Protein AF-A0A7X7JAM6-F1 (afdb_monomer_lite)

pLDDT: mean 79.76, std 12.05, range [46.91, 94.88]

Sequence (187 aa):
MTLANPELDYSLEPGETKRVSFALSGFDLSALSHSDVELVLSDGEEEARYSATLELLPCRYRAAPAAIDGDLQEWKRADPCVVLDQRALVYPDGSTWKGPDDLSVRAWLGWDKDFFYFAAEVKDQGEGLWNGDGLEMAFSASGAGDDYSDVSLSLSEPGSPRLYRYRGGKNSGLKPGVINEAPLVIT

Foldseek 3Di:
DDPPWPPDDDDADVPRDDDDDTDDDDDDVLVLAQDKDWDWDDPPPDIDIDIDGDHDQDAEEDPDDDDQPLDCPVVVVDFFSDKAFDCVNDPDHSPVPPTVQAWIKGWHWYDYPPDTDIHIDIHHPDDDPPVFDKDKDWDDPVPDPAWIKIWIWTQDPVRDIWIWIDIGHPDPPDDTGTDPPDRHDDD

Radius of gyration: 21.31 Å; chains: 1; bounding box: 55×40×58 Å

Secondary structure (DSSP, 8-state):
-------------TT----------SS-HHHHTT-EEEEEEE-SS-EEEEEEE-----EEE-SSPPP-SS-GGGTTTS--SEEE-SGGGS-S--TT---TTTEEEEEEEEE-SS-EEEEEEEEE----GGG--EEEEEE-SSS-TTEEEEEEEEEETTTEEEEEEEEEES--SPPPEEE-SS-----

Structure (mmCIF, N/CA/C/O backbone):
data_AF-A0A7X7JAM6-F1
#
_entry.id   AF-A0A7X7JAM6-F1
#
loop_
_atom_site.group_PDB
_atom_site.id
_atom_site.type_symbol
_atom_site.label_atom_id
_atom_site.label_alt_id
_atom_site.label_comp_id
_atom_site.label_asym_id
_atom_site.label_entity_id
_atom_site.label_seq_id
_atom_site.pdbx_PDB_ins_code
_atom_site.Cartn_x
_atom_site.Cartn_y
_atom_site.Cartn_z
_atom_site.occupancy
_atom_site.B_iso_or_equiv
_atom_site.auth_seq_id
_atom_site.auth_comp_id
_atom_site.auth_asym_id
_atom_site.auth_atom_id
_atom_site.pdbx_PDB_model_num
ATOM 1 N N . MET A 1 1 ? -23.420 0.494 6.418 1.00 49.19 1 MET A N 1
ATOM 2 C CA . MET A 1 1 ? -23.227 -0.845 7.015 1.00 49.19 1 MET A CA 1
ATOM 3 C C . MET A 1 1 ? -22.917 -0.624 8.482 1.00 49.19 1 MET A C 1
ATOM 5 O O . MET A 1 1 ? -21.969 0.093 8.759 1.00 49.19 1 MET A O 1
ATOM 9 N N . THR A 1 2 ? -23.731 -1.135 9.404 1.00 49.22 2 THR A N 1
ATOM 10 C CA . THR A 1 2 ? -23.457 -1.000 10.843 1.00 49.22 2 THR A CA 1
ATOM 11 C C . THR A 1 2 ? -22.428 -2.051 11.228 1.00 49.22 2 THR A C 1
ATOM 13 O O . THR A 1 2 ? -22.649 -3.240 10.992 1.00 49.22 2 THR A O 1
ATOM 16 N N . LEU A 1 3 ? -21.292 -1.623 11.776 1.00 54.22 3 LEU A N 1
ATOM 17 C CA . LEU A 1 3 ? -20.331 -2.538 12.378 1.00 54.22 3 LEU A CA 1
ATOM 18 C C . LEU A 1 3 ? -21.001 -3.133 13.616 1.00 54.22 3 LEU A C 1
ATOM 20 O O . LEU A 1 3 ? -21.177 -2.444 14.616 1.00 54.22 3 LEU A O 1
ATOM 24 N N . ALA A 1 4 ? -21.403 -4.400 13.545 1.00 48.34 4 ALA A N 1
ATOM 25 C CA . ALA A 1 4 ? -21.782 -5.158 14.728 1.00 48.34 4 ALA A CA 1
ATOM 26 C C . ALA A 1 4 ? -20.501 -5.478 15.507 1.00 48.34 4 ALA A C 1
ATOM 28 O O . ALA A 1 4 ? -19.970 -6.584 15.442 1.00 48.34 4 ALA A O 1
ATOM 29 N N . ASN A 1 5 ? -19.950 -4.474 16.183 1.00 54.84 5 ASN A N 1
ATOM 30 C CA . ASN A 1 5 ? -19.057 -4.747 17.293 1.00 54.84 5 ASN A CA 1
ATOM 31 C C . ASN A 1 5 ? -19.898 -5.272 18.455 1.00 54.84 5 ASN A C 1
ATOM 33 O O . ASN A 1 5 ? -21.053 -4.859 18.587 1.00 54.84 5 ASN A O 1
ATOM 37 N N . PRO A 1 6 ? -19.350 -6.153 19.305 1.00 55.38 6 PRO A N 1
ATOM 38 C CA . PRO A 1 6 ? -20.001 -6.438 20.571 1.00 55.38 6 PRO A CA 1
ATOM 39 C C . PRO A 1 6 ? -20.218 -5.108 21.299 1.00 55.38 6 PRO A C 1
ATOM 41 O O . PRO A 1 6 ? -19.320 -4.261 21.293 1.00 55.38 6 PRO A O 1
ATOM 44 N N . GLU A 1 7 ? -21.400 -4.919 21.888 1.00 59.00 7 GLU A N 1
ATOM 45 C CA . GLU A 1 7 ? -21.597 -3.895 22.912 1.00 59.00 7 GLU A CA 1
ATOM 46 C C . GLU A 1 7 ? -20.436 -4.036 23.904 1.00 59.00 7 GLU A C 1
ATOM 48 O O . GLU A 1 7 ? -20.264 -5.068 24.557 1.00 59.00 7 GLU A O 1
ATOM 53 N N . LEU A 1 8 ? -19.537 -3.055 23.894 1.00 65.94 8 LEU A N 1
ATOM 54 C CA . LEU A 1 8 ? -18.406 -3.018 24.801 1.00 65.94 8 LEU A CA 1
ATOM 55 C C . LEU A 1 8 ? -18.909 -2.314 26.049 1.00 65.94 8 LEU A C 1
ATOM 57 O O . LEU A 1 8 ? -19.032 -1.095 26.051 1.00 65.94 8 LEU A O 1
ATOM 61 N N . ASP A 1 9 ? -19.197 -3.079 27.096 1.00 67.00 9 ASP A N 1
ATOM 62 C CA . ASP A 1 9 ? -19.495 -2.506 28.404 1.00 67.00 9 ASP A CA 1
ATOM 63 C C . ASP A 1 9 ? -18.234 -1.832 28.958 1.00 67.00 9 ASP A C 1
ATOM 65 O O . ASP A 1 9 ? -17.221 -2.479 29.249 1.00 67.00 9 ASP A O 1
ATOM 69 N N . TYR A 1 10 ? -18.289 -0.513 29.117 1.00 71.62 10 TYR A N 1
ATOM 70 C CA . TYR A 1 10 ? -17.256 0.269 29.783 1.00 71.62 10 TYR A CA 1
ATOM 71 C C . TYR A 1 10 ? -17.891 1.274 30.749 1.00 71.62 10 TYR A C 1
ATOM 73 O O . TYR A 1 10 ? -18.966 1.807 30.510 1.00 71.62 10 TYR A O 1
ATOM 81 N N . SER A 1 11 ? -17.193 1.549 31.850 1.00 77.88 11 SER A N 1
ATOM 82 C CA . SER A 1 11 ? -17.506 2.651 32.767 1.00 77.88 11 SER A CA 1
ATOM 83 C C . SER A 1 11 ? -16.400 3.700 32.675 1.00 77.88 11 SER A C 1
ATOM 85 O O . SER A 1 11 ? -15.234 3.333 32.495 1.00 77.88 11 SER A O 1
ATOM 87 N N . LEU A 1 12 ? -16.751 4.979 32.780 1.00 82.50 12 LEU A N 1
ATOM 88 C CA . LEU A 1 12 ? -15.829 6.113 32.798 1.00 82.50 12 LEU A CA 1
ATOM 89 C C . LEU A 1 12 ? -16.179 7.007 33.985 1.00 82.50 12 LEU A C 1
ATOM 91 O O . LEU A 1 12 ? -17.300 7.504 34.073 1.00 82.50 12 LEU A O 1
ATOM 95 N N . GLU A 1 13 ? -15.222 7.236 34.876 1.00 87.19 13 GLU A N 1
ATOM 96 C CA . GLU A 1 13 ? -15.390 8.211 35.955 1.00 87.19 13 GLU A CA 1
ATOM 97 C C . GLU A 1 13 ? -15.270 9.655 35.422 1.00 87.19 13 GLU A C 1
ATOM 99 O O . GLU A 1 13 ? -14.625 9.891 34.392 1.00 87.19 13 GLU A O 1
ATOM 104 N N . PRO A 1 14 ? -15.834 10.669 36.110 1.00 87.12 14 PRO A N 1
ATOM 105 C CA . PRO A 1 14 ? -15.693 12.064 35.701 1.00 87.12 14 PRO A CA 1
ATOM 106 C C . PRO A 1 14 ? -14.224 12.488 35.542 1.00 87.12 14 PRO A C 1
ATOM 108 O O . PRO A 1 14 ? -13.440 12.460 36.490 1.00 87.12 14 PRO A O 1
ATOM 111 N N . GLY A 1 15 ? -13.856 12.912 34.330 1.00 89.06 15 GLY A N 1
ATOM 112 C CA . GLY A 1 15 ? -12.487 13.314 33.982 1.00 89.06 15 GLY A CA 1
ATOM 113 C C . GLY A 1 15 ? -11.539 12.156 33.645 1.00 89.06 15 GLY A C 1
ATOM 114 O O . GLY A 1 15 ? -10.375 12.403 33.329 1.00 89.06 15 GLY A O 1
ATOM 115 N N . GLU A 1 16 ? -12.009 10.908 33.682 1.00 90.12 16 GLU A N 1
ATOM 116 C CA . GLU A 1 16 ? -11.237 9.743 33.258 1.00 90.12 16 GLU A CA 1
ATOM 117 C C . GLU A 1 16 ? -11.138 9.670 31.726 1.00 90.12 16 GLU A C 1
ATOM 119 O O . GLU A 1 16 ? -12.055 10.026 30.990 1.00 90.12 16 GLU A O 1
ATOM 124 N N . THR A 1 17 ? -10.006 9.177 31.226 1.00 89.00 17 THR A N 1
ATOM 125 C CA . THR A 1 17 ? -9.819 8.833 29.813 1.00 89.00 17 THR A CA 1
ATOM 126 C C . THR A 1 17 ? -9.506 7.347 29.707 1.00 89.00 17 THR A C 1
ATOM 128 O O . THR A 1 17 ? -8.536 6.883 30.305 1.00 89.00 17 THR A O 1
ATOM 131 N N . LYS A 1 18 ? -10.273 6.602 28.901 1.00 82.88 18 LYS A N 1
ATOM 132 C CA . LYS A 1 18 ? -9.948 5.215 28.534 1.00 82.88 18 LYS A CA 1
ATOM 133 C C . LYS A 1 18 ? -9.732 5.081 27.038 1.00 82.88 18 LYS A C 1
ATOM 135 O O . LYS A 1 18 ? -10.408 5.712 26.233 1.00 82.88 18 LYS A O 1
ATOM 140 N N . ARG A 1 19 ? -8.792 4.209 26.673 1.00 85.81 19 ARG A N 1
ATOM 141 C CA . ARG A 1 19 ? -8.617 3.744 25.298 1.00 85.81 19 ARG A CA 1
ATOM 142 C C . ARG A 1 19 ? -9.385 2.443 25.132 1.00 85.81 19 ARG A C 1
ATOM 144 O O . ARG A 1 19 ? -9.094 1.472 25.824 1.00 85.81 19 ARG A O 1
ATOM 151 N N . VAL A 1 20 ? -10.312 2.426 24.187 1.00 77.75 20 VAL A N 1
ATOM 152 C CA . VAL A 1 20 ? -11.023 1.217 23.773 1.00 77.75 20 VAL A CA 1
ATOM 153 C C . VAL A 1 20 ? -10.449 0.760 22.436 1.00 77.75 20 VAL A C 1
ATOM 155 O O . VAL A 1 20 ? -10.047 1.570 21.603 1.00 77.75 20 VAL A O 1
ATOM 158 N N . SER A 1 21 ? -10.335 -0.549 22.250 1.00 78.38 21 SER A N 1
ATOM 159 C CA . SER A 1 21 ? -9.883 -1.152 20.999 1.00 78.38 21 SER A CA 1
ATOM 160 C C . SER A 1 21 ? -10.849 -2.257 20.628 1.00 78.38 21 SER A C 1
ATOM 162 O O . SER A 1 21 ? -11.275 -3.023 21.487 1.00 78.38 21 SER A O 1
ATOM 164 N N . PHE A 1 22 ? -11.186 -2.336 19.350 1.00 75.31 22 PHE A N 1
ATOM 165 C CA . PHE A 1 22 ? -12.095 -3.343 18.841 1.00 75.31 22 PHE A CA 1
ATOM 166 C C . PHE A 1 22 ? -11.555 -3.948 17.557 1.00 75.31 22 PHE A C 1
ATOM 168 O O . PHE A 1 22 ? -10.923 -3.274 16.741 1.00 75.31 22 PHE A O 1
ATOM 175 N N . ALA A 1 23 ? -11.791 -5.247 17.404 1.00 71.75 23 ALA A N 1
ATOM 176 C CA . ALA A 1 23 ? -11.375 -5.977 16.228 1.00 71.75 23 ALA A CA 1
ATOM 177 C C . ALA A 1 23 ? -12.389 -5.754 15.110 1.00 71.75 23 ALA A C 1
ATOM 179 O O . ALA A 1 23 ? -13.545 -6.162 15.175 1.00 71.75 23 ALA A O 1
ATOM 180 N N . LEU A 1 24 ? -11.904 -5.129 14.055 1.00 71.50 24 LEU A N 1
ATOM 181 C CA . LEU A 1 24 ? -12.590 -5.005 12.792 1.00 71.50 24 LEU A CA 1
ATOM 182 C C . LEU A 1 24 ? -12.592 -6.381 12.080 1.00 71.50 24 LEU A C 1
ATOM 184 O O . LEU A 1 24 ? -11.536 -6.865 11.680 1.00 71.50 24 LEU A O 1
ATOM 188 N N . SER A 1 25 ? -13.754 -7.045 11.970 1.00 68.88 25 SER A N 1
ATOM 189 C CA . SER A 1 25 ? -13.882 -8.377 11.349 1.00 68.88 25 SER A CA 1
ATOM 190 C C . SER A 1 25 ? -15.147 -8.531 10.493 1.00 68.88 25 SER A C 1
ATOM 192 O O . SER A 1 25 ? -16.152 -7.866 10.728 1.0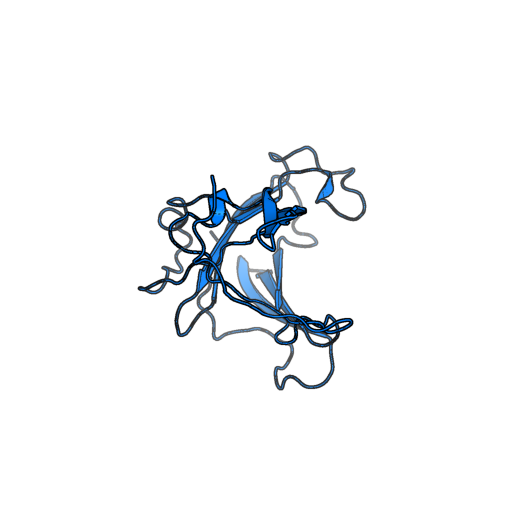0 68.88 25 SER A O 1
ATOM 194 N N . GLY A 1 26 ? -15.105 -9.431 9.501 1.00 69.06 26 GLY A N 1
ATOM 195 C CA . GLY A 1 26 ? -16.268 -9.755 8.662 1.00 69.06 26 GLY A CA 1
ATOM 196 C C . GLY A 1 26 ? -16.489 -8.834 7.457 1.00 69.06 26 GLY A C 1
ATOM 197 O O . GLY A 1 26 ? -17.575 -8.829 6.884 1.00 69.06 26 GLY A O 1
ATOM 198 N N . PHE A 1 27 ? -15.477 -8.071 7.053 1.00 71.62 27 PHE A N 1
ATOM 199 C CA . PHE A 1 27 ? -15.527 -7.191 5.886 1.00 71.62 27 PHE A CA 1
ATOM 200 C C . PHE A 1 27 ? -14.205 -7.177 5.143 1.00 71.62 27 PHE A C 1
ATOM 202 O O . PHE A 1 27 ? -13.149 -7.534 5.671 1.00 71.62 27 PHE A O 1
ATOM 209 N N . ASP A 1 28 ? -14.287 -6.721 3.902 1.00 72.75 28 ASP A N 1
ATOM 210 C CA . ASP A 1 28 ? -13.117 -6.448 3.102 1.00 72.75 28 ASP A CA 1
ATOM 211 C C . ASP A 1 28 ? -12.528 -5.081 3.473 1.00 72.75 28 ASP A C 1
ATOM 213 O O . ASP A 1 28 ? -13.167 -4.048 3.289 1.00 72.75 28 ASP A O 1
ATOM 217 N N . LEU A 1 29 ? -11.305 -5.072 4.007 1.00 72.25 29 LEU A N 1
ATOM 218 C CA . LEU A 1 29 ? -10.629 -3.844 4.439 1.00 72.25 29 LEU A CA 1
ATOM 219 C C . LEU A 1 29 ? -10.406 -2.851 3.291 1.00 72.25 29 LEU A C 1
ATOM 221 O O . LEU A 1 29 ? -10.388 -1.650 3.545 1.00 72.25 29 LEU A O 1
ATOM 225 N N . SER A 1 30 ? -10.274 -3.317 2.042 1.00 69.12 30 SER A N 1
ATOM 226 C CA . SER A 1 30 ? -10.213 -2.412 0.881 1.00 69.12 30 SER A CA 1
ATOM 227 C C . SER A 1 30 ? -11.504 -1.629 0.693 1.00 69.12 30 SER A C 1
ATOM 229 O O . SER A 1 30 ? -11.441 -0.454 0.359 1.00 69.12 30 SER A O 1
ATOM 231 N N . ALA A 1 31 ? -12.659 -2.233 0.981 1.00 70.94 31 ALA A N 1
ATOM 232 C CA . ALA A 1 31 ? -13.947 -1.555 0.875 1.00 70.94 31 ALA A CA 1
ATOM 233 C C . ALA A 1 31 ? -14.161 -0.494 1.968 1.00 70.94 31 ALA A C 1
ATOM 235 O O . ALA A 1 31 ? -15.051 0.337 1.832 1.00 70.94 31 ALA A O 1
ATOM 236 N N . LEU A 1 32 ? -13.370 -0.523 3.048 1.00 72.69 32 LEU A N 1
ATOM 237 C CA . LEU A 1 32 ? -13.414 0.485 4.110 1.00 72.69 32 LEU A CA 1
ATOM 238 C C . LEU A 1 32 ? -12.439 1.642 3.892 1.00 72.69 32 LEU A C 1
ATOM 240 O O . LEU A 1 32 ? -12.564 2.663 4.566 1.00 72.69 32 LEU A O 1
ATOM 244 N N . SER A 1 33 ? -11.469 1.502 2.988 1.00 69.56 33 SER A N 1
ATOM 245 C CA . SER A 1 33 ? -10.557 2.604 2.694 1.00 69.56 33 SER A CA 1
ATOM 246 C C . SER A 1 33 ? -11.324 3.755 2.040 1.00 69.56 33 SER A C 1
ATOM 248 O O . SER A 1 33 ? -12.172 3.530 1.178 1.00 69.56 33 SER A O 1
ATOM 250 N N . HIS A 1 34 ? -11.074 4.978 2.507 1.00 72.06 34 HIS A N 1
ATOM 251 C CA . HIS A 1 34 ? -11.798 6.205 2.155 1.00 72.06 34 HIS A CA 1
ATOM 252 C C . HIS A 1 34 ? -13.299 6.192 2.480 1.00 72.06 34 HIS A C 1
ATOM 254 O O . HIS A 1 34 ? -14.045 7.037 1.989 1.00 72.06 34 HIS A O 1
ATOM 260 N N . SER A 1 35 ? -13.757 5.253 3.312 1.00 75.88 35 SER A N 1
ATOM 261 C CA . SER A 1 35 ? -15.129 5.264 3.813 1.00 75.88 35 SER A CA 1
ATOM 262 C C . SER A 1 35 ? -15.244 6.145 5.049 1.00 75.88 35 SER A C 1
ATOM 264 O O . SER A 1 35 ? -14.393 6.103 5.943 1.00 75.88 35 SER A O 1
ATOM 266 N N . ASP A 1 36 ? -16.346 6.885 5.128 1.00 81.81 36 ASP A N 1
ATOM 267 C CA . ASP A 1 36 ? -16.750 7.553 6.357 1.00 81.81 36 ASP A CA 1
ATOM 268 C C . ASP A 1 36 ? -17.309 6.515 7.330 1.00 81.81 36 ASP A C 1
ATOM 270 O O . ASP A 1 36 ? -18.276 5.802 7.039 1.00 81.81 36 ASP A O 1
ATOM 274 N N . VAL A 1 37 ? -16.685 6.423 8.498 1.00 80.38 37 VAL A N 1
ATOM 275 C CA . VAL A 1 37 ? -17.174 5.635 9.622 1.00 80.38 37 VAL A CA 1
ATOM 276 C C . VAL A 1 37 ? -17.771 6.554 10.672 1.00 80.38 37 VAL A C 1
ATOM 278 O O . VAL A 1 37 ? -17.222 7.608 10.991 1.00 80.38 37 VAL A O 1
ATOM 281 N N . GLU A 1 38 ? -18.903 6.134 11.223 1.00 84.88 38 GLU A N 1
ATOM 282 C CA . GLU A 1 38 ? -19.534 6.781 12.366 1.00 84.88 38 GLU A CA 1
ATOM 283 C C . GLU A 1 38 ? -19.312 5.911 13.607 1.00 84.88 38 GLU A C 1
ATOM 285 O O . GLU A 1 38 ? -19.631 4.720 13.618 1.00 84.88 38 GLU A O 1
ATOM 290 N N . LEU A 1 39 ? -18.755 6.513 14.651 1.00 82.31 39 LEU A N 1
ATOM 291 C CA . LEU A 1 39 ? -18.730 5.970 15.998 1.00 82.31 39 LEU A CA 1
ATOM 292 C C . LEU A 1 39 ? -19.887 6.596 16.776 1.00 82.31 39 LEU A C 1
ATOM 294 O O . LEU A 1 39 ? -19.944 7.816 16.935 1.00 82.31 39 LEU A O 1
ATOM 298 N N . VAL A 1 40 ? -20.781 5.749 17.279 1.00 85.06 40 VAL A N 1
ATOM 299 C CA . VAL A 1 40 ? -21.879 6.149 18.161 1.00 85.06 40 VAL A CA 1
ATOM 300 C C . VAL A 1 40 ? -21.561 5.657 19.567 1.00 85.06 40 VAL A C 1
ATOM 302 O O . VAL A 1 40 ? -21.338 4.465 19.771 1.00 85.06 40 VAL A O 1
ATOM 305 N N . LEU A 1 41 ? -21.515 6.580 20.522 1.00 82.81 41 LEU A N 1
ATOM 306 C CA . LEU A 1 41 ? -21.414 6.296 21.949 1.00 82.81 41 LEU A CA 1
ATOM 307 C C . LEU A 1 41 ? -22.774 6.588 22.574 1.00 82.81 41 LEU A C 1
ATOM 309 O O . LEU A 1 41 ? -23.340 7.645 22.309 1.00 82.81 41 LEU A O 1
ATOM 313 N N . SER A 1 42 ? -23.289 5.681 23.396 1.00 83.38 42 SER A N 1
ATOM 314 C CA . SER A 1 42 ? -24.549 5.884 24.109 1.00 83.38 42 SER A CA 1
ATOM 315 C C . SER A 1 42 ? -24.452 5.354 25.530 1.00 83.38 42 SER A C 1
ATOM 317 O O . SER A 1 42 ? -23.770 4.358 25.767 1.00 83.38 42 SER A O 1
ATOM 319 N N . ASP A 1 43 ? -25.137 6.014 26.459 1.00 83.00 43 ASP A N 1
ATOM 320 C CA . ASP A 1 43 ? -25.357 5.543 27.832 1.00 83.00 43 ASP A CA 1
ATOM 321 C C . ASP A 1 43 ? -26.789 5.009 28.055 1.00 83.00 43 ASP A C 1
ATOM 323 O O . ASP A 1 43 ? -27.169 4.685 29.179 1.00 83.00 43 ASP A O 1
ATOM 327 N N . GLY A 1 44 ? -27.577 4.889 26.979 1.00 82.25 44 GLY A N 1
ATOM 328 C CA . GLY A 1 44 ? -28.980 4.473 27.002 1.00 82.25 44 GLY A CA 1
ATOM 329 C C . GLY A 1 44 ? -29.988 5.623 27.115 1.00 82.25 44 GLY A C 1
ATOM 330 O O . GLY A 1 44 ? -31.165 5.401 26.827 1.00 82.25 44 GLY A O 1
ATOM 331 N N . GLU A 1 45 ? -29.553 6.837 27.470 1.00 85.81 45 GLU A N 1
ATOM 332 C CA . GLU A 1 45 ? -30.392 8.045 27.506 1.00 85.81 45 GLU A CA 1
ATOM 333 C C . GLU A 1 45 ? -29.950 9.078 26.461 1.00 85.81 45 GLU A C 1
ATOM 335 O O . GLU A 1 45 ? -30.791 9.651 25.762 1.00 85.81 45 GLU A O 1
ATOM 340 N N . GLU A 1 46 ? -28.640 9.274 26.305 1.00 88.25 46 GLU A N 1
ATOM 341 C CA . GLU A 1 46 ? -28.034 10.180 25.333 1.00 88.25 46 GLU A CA 1
ATOM 342 C C . GLU A 1 46 ? -27.161 9.427 24.312 1.00 88.25 46 GLU A C 1
ATOM 344 O O . GLU A 1 46 ? -26.682 8.310 24.536 1.00 88.25 46 GLU A O 1
ATOM 349 N N . GLU A 1 47 ? -26.956 10.050 23.147 1.00 90.94 47 GLU A N 1
ATOM 350 C CA . GLU A 1 47 ? -26.036 9.579 22.110 1.00 90.94 47 GLU A CA 1
ATOM 351 C C . GLU A 1 47 ? -25.053 10.688 21.723 1.00 90.94 47 GLU A C 1
ATOM 353 O O . GLU A 1 47 ? -25.447 11.819 21.429 1.00 90.94 47 GLU A O 1
ATOM 358 N N . ALA A 1 48 ? -23.774 10.336 21.623 1.00 86.00 48 ALA A N 1
ATOM 359 C CA . ALA A 1 48 ? -22.742 11.150 20.998 1.00 86.00 48 ALA A CA 1
ATOM 360 C C . ALA A 1 48 ? -22.258 10.470 19.711 1.00 86.00 48 ALA A C 1
ATOM 362 O O . ALA A 1 48 ? -21.944 9.279 19.697 1.00 86.00 48 ALA A O 1
ATOM 363 N N . ARG A 1 49 ? -22.187 11.238 18.618 1.00 90.44 49 ARG A N 1
ATOM 364 C CA . ARG A 1 49 ? -21.804 10.752 17.286 1.00 90.44 49 ARG A CA 1
ATOM 365 C C . ARG A 1 49 ? -20.515 11.411 16.831 1.00 90.44 49 ARG A C 1
ATOM 367 O O . ARG A 1 49 ? -20.376 12.631 16.901 1.00 90.44 49 ARG A O 1
ATOM 374 N N . TYR A 1 50 ? -19.602 10.598 16.326 1.00 87.31 50 TYR A N 1
ATOM 375 C CA . TYR A 1 50 ? -18.318 11.035 15.798 1.00 87.31 50 TYR A CA 1
ATOM 376 C C . TYR A 1 50 ? -18.116 10.426 14.422 1.00 87.31 50 TYR A C 1
ATOM 378 O O . TYR A 1 50 ? -18.295 9.225 14.249 1.00 87.31 50 TYR A O 1
ATOM 386 N N . SER A 1 51 ? -17.708 11.237 13.453 1.00 88.06 51 SER A N 1
ATOM 387 C CA . SER A 1 51 ? -17.376 10.761 12.112 1.00 88.06 51 SER A CA 1
ATOM 388 C C . SER A 1 51 ? -15.876 10.849 11.880 1.00 88.06 51 SER A C 1
ATOM 390 O O . SER A 1 51 ? -15.236 11.828 12.268 1.00 88.06 51 SER A O 1
ATOM 392 N N . ALA A 1 52 ? -15.324 9.835 11.229 1.00 83.38 52 ALA A N 1
ATOM 393 C CA . ALA A 1 52 ? -13.959 9.840 10.734 1.00 83.38 52 ALA A CA 1
ATOM 394 C C . ALA A 1 52 ? -13.924 9.185 9.356 1.00 83.38 52 ALA A C 1
ATOM 396 O O . ALA A 1 52 ? -14.631 8.211 9.117 1.00 83.38 52 ALA A O 1
ATOM 397 N N . THR A 1 53 ? -13.075 9.679 8.467 1.00 82.56 53 THR A N 1
ATOM 398 C CA . THR A 1 53 ? -12.744 8.963 7.235 1.00 82.56 53 THR A CA 1
ATOM 399 C C . THR A 1 53 ? -11.589 8.018 7.546 1.00 82.56 53 THR A C 1
ATOM 401 O O . THR A 1 53 ? -10.567 8.439 8.091 1.00 82.56 53 THR A O 1
ATOM 404 N N . LEU A 1 54 ? -11.753 6.729 7.250 1.00 78.31 54 LEU A N 1
ATOM 405 C CA . LEU A 1 54 ? -10.671 5.763 7.416 1.00 78.31 54 LEU A CA 1
ATOM 406 C C . LEU A 1 54 ? -9.749 5.798 6.201 1.00 78.31 54 LEU A C 1
ATOM 408 O O . LEU A 1 54 ? -10.157 5.463 5.093 1.00 78.31 54 LEU A O 1
ATOM 412 N N . GLU A 1 55 ? -8.480 6.122 6.417 1.00 76.56 55 GLU A N 1
ATOM 413 C CA . GLU A 1 55 ? -7.427 5.914 5.425 1.00 76.56 55 GLU A CA 1
ATOM 414 C C . GLU A 1 55 ? -6.703 4.613 5.763 1.00 76.56 55 GLU A C 1
ATOM 416 O O . GLU A 1 55 ? -5.868 4.550 6.666 1.00 76.56 55 GLU A O 1
ATOM 421 N N . LEU A 1 56 ? -7.085 3.536 5.076 1.00 78.44 56 LEU A N 1
ATOM 422 C CA . LEU A 1 56 ? -6.490 2.220 5.275 1.00 78.44 56 LEU A CA 1
ATOM 423 C C . LEU A 1 56 ? -5.643 1.851 4.063 1.00 78.44 56 LEU A C 1
ATOM 425 O O . LEU A 1 56 ? -6.092 1.957 2.923 1.00 78.44 56 LEU A O 1
ATOM 429 N N . LEU A 1 57 ? -4.452 1.318 4.331 1.00 82.62 57 LEU A N 1
ATOM 430 C CA . LEU A 1 57 ? -3.612 0.635 3.350 1.00 82.62 57 LEU A CA 1
ATOM 431 C C . LEU A 1 57 ? -3.577 -0.858 3.709 1.00 82.62 57 LEU A C 1
ATOM 433 O O . LEU A 1 57 ? -2.745 -1.271 4.522 1.00 82.62 57 LEU A O 1
ATOM 437 N N . PRO A 1 58 ? -4.505 -1.687 3.188 1.00 83.50 58 PRO A N 1
ATOM 438 C CA . PRO A 1 58 ? -4.546 -3.101 3.532 1.00 83.50 58 PRO A CA 1
ATOM 439 C C . PRO A 1 58 ? -3.239 -3.818 3.165 1.00 83.50 58 PRO A C 1
ATOM 441 O O . PRO A 1 58 ? -2.915 -3.968 1.991 1.00 83.50 58 PRO A O 1
ATOM 444 N N . CYS A 1 59 ? -2.526 -4.324 4.173 1.00 88.88 59 CYS A N 1
ATOM 445 C CA . CYS A 1 59 ? -1.378 -5.213 4.002 1.00 88.88 59 CYS A CA 1
ATOM 446 C C . CYS A 1 59 ? -1.790 -6.633 4.407 1.00 88.88 59 CYS A C 1
ATOM 448 O O . CYS A 1 59 ? -1.929 -6.948 5.593 1.00 88.88 59 CYS A O 1
ATOM 450 N N . ARG A 1 60 ? -2.084 -7.482 3.416 1.00 86.00 60 ARG A N 1
ATOM 451 C CA . ARG A 1 60 ? -2.743 -8.774 3.663 1.00 86.00 60 ARG A CA 1
ATOM 452 C C . ARG A 1 60 ? -1.737 -9.846 4.076 1.00 86.00 60 ARG A C 1
ATOM 454 O O . ARG A 1 60 ? -0.705 -10.013 3.429 1.00 86.00 60 ARG A O 1
ATOM 461 N N . TYR A 1 61 ? -2.078 -10.609 5.115 1.00 90.56 61 TYR A N 1
ATOM 462 C CA . TYR A 1 61 ? -1.318 -11.804 5.471 1.00 90.56 61 TYR A CA 1
ATOM 463 C C . TYR A 1 61 ? -1.429 -12.853 4.360 1.00 90.56 61 TYR A C 1
ATOM 465 O O . TYR A 1 61 ? -2.524 -13.122 3.855 1.00 90.56 61 TYR A O 1
ATOM 473 N N . ARG A 1 62 ? -0.304 -13.469 4.007 1.00 91.38 62 ARG A N 1
ATOM 474 C CA . ARG A 1 62 ? -0.209 -14.511 2.993 1.00 91.38 62 ARG A CA 1
ATOM 475 C C . ARG A 1 62 ? 0.136 -15.841 3.653 1.00 91.38 62 ARG A C 1
ATOM 477 O O . ARG A 1 62 ? 1.181 -15.994 4.272 1.00 91.38 62 ARG A O 1
ATOM 484 N N . ALA A 1 63 ? -0.749 -16.824 3.490 1.00 91.31 63 ALA A N 1
ATOM 485 C CA . ALA A 1 63 ? -0.520 -18.181 3.993 1.00 91.31 63 ALA A CA 1
ATOM 486 C C . ALA A 1 63 ? 0.561 -18.940 3.198 1.00 91.31 63 ALA A C 1
ATOM 488 O O . ALA A 1 63 ? 1.100 -19.931 3.685 1.00 91.31 63 ALA A O 1
ATOM 489 N N . ALA A 1 64 ? 0.856 -18.484 1.979 1.00 90.94 64 ALA A N 1
ATOM 490 C CA . ALA A 1 64 ? 1.938 -18.978 1.141 1.00 90.94 64 ALA A CA 1
ATOM 491 C C . ALA A 1 64 ? 2.785 -17.793 0.642 1.00 90.94 64 ALA A C 1
ATOM 493 O O . ALA A 1 64 ? 2.201 -16.744 0.330 1.00 90.94 64 ALA A O 1
ATOM 494 N N . PRO A 1 65 ? 4.117 -17.957 0.528 1.00 92.44 65 PRO A N 1
ATOM 495 C CA . PRO A 1 65 ? 4.997 -16.923 -0.007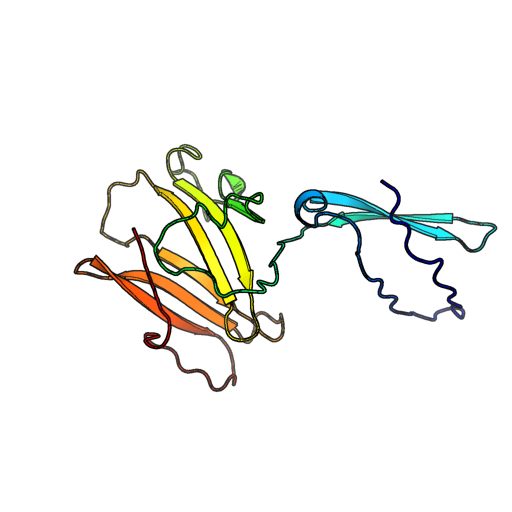 1.00 92.44 65 PRO A CA 1
ATOM 496 C C . PRO A 1 65 ? 4.545 -16.440 -1.389 1.00 92.44 65 PRO A C 1
ATOM 498 O O . PRO A 1 65 ? 4.050 -17.235 -2.191 1.00 92.44 65 PRO A O 1
ATOM 501 N N . ALA A 1 66 ? 4.703 -15.145 -1.667 1.00 91.50 66 ALA A N 1
ATOM 502 C CA . ALA A 1 66 ? 4.459 -14.601 -3.004 1.00 91.50 66 ALA A CA 1
ATOM 503 C C . ALA A 1 66 ? 5.550 -15.043 -3.991 1.00 91.50 66 ALA A C 1
ATOM 505 O O . ALA A 1 66 ? 6.707 -15.232 -3.597 1.00 91.50 66 ALA A O 1
ATOM 506 N N . ALA A 1 67 ? 5.191 -15.175 -5.268 1.00 92.06 67 ALA A N 1
ATOM 507 C CA . ALA A 1 67 ? 6.179 -15.377 -6.317 1.00 92.06 67 ALA A CA 1
ATOM 508 C C . ALA A 1 67 ? 6.888 -14.046 -6.610 1.00 92.06 67 ALA A C 1
ATOM 510 O O . ALA A 1 67 ? 6.261 -12.990 -6.679 1.00 92.06 67 ALA A O 1
ATOM 511 N N . ILE A 1 68 ? 8.214 -14.087 -6.748 1.00 90.81 68 ILE A N 1
ATOM 512 C CA . ILE A 1 68 ? 9.025 -12.919 -7.114 1.00 90.81 68 ILE A CA 1
ATOM 513 C C . ILE A 1 68 ? 9.481 -13.113 -8.558 1.00 90.81 68 ILE A C 1
ATOM 515 O O . ILE A 1 68 ? 10.627 -13.471 -8.821 1.00 90.81 68 ILE A O 1
ATOM 519 N N . ASP A 1 69 ? 8.535 -12.974 -9.483 1.00 91.88 69 ASP A N 1
ATOM 520 C CA . ASP A 1 69 ? 8.696 -13.269 -10.913 1.00 91.88 69 ASP A CA 1
ATOM 521 C C . ASP A 1 69 ? 8.227 -12.129 -11.836 1.00 91.88 69 ASP A C 1
ATOM 523 O O . ASP A 1 69 ? 8.385 -12.226 -13.051 1.00 91.88 69 ASP A O 1
ATOM 527 N N . GLY A 1 70 ? 7.699 -11.039 -11.269 1.00 89.44 70 GLY A N 1
ATOM 528 C CA . GLY A 1 70 ? 7.147 -9.905 -12.016 1.00 89.44 70 GLY A CA 1
ATOM 529 C C . GLY A 1 70 ? 5.709 -10.119 -12.507 1.00 89.44 70 GLY A C 1
ATOM 530 O O . GLY A 1 70 ? 5.118 -9.193 -13.063 1.00 89.44 70 GLY A O 1
ATOM 531 N N . ASP A 1 71 ? 5.102 -11.291 -12.279 1.00 93.19 71 ASP A N 1
ATOM 532 C CA . ASP A 1 71 ? 3.716 -11.548 -12.664 1.00 93.19 71 ASP A CA 1
ATOM 533 C C . ASP A 1 71 ? 2.731 -11.073 -11.580 1.00 93.19 71 ASP A C 1
ATOM 535 O O . ASP A 1 71 ? 2.602 -11.624 -10.486 1.00 93.19 71 ASP A O 1
ATOM 539 N N . LEU A 1 72 ? 1.958 -10.037 -11.910 1.00 94.31 72 LEU A N 1
ATOM 540 C CA . LEU A 1 72 ? 0.979 -9.439 -11.004 1.00 94.31 72 LEU A CA 1
ATOM 541 C C . LEU A 1 72 ? -0.373 -10.171 -10.958 1.00 94.31 72 LEU A C 1
ATOM 543 O O . LEU A 1 72 ? -1.270 -9.725 -10.238 1.00 94.31 72 LEU A O 1
ATOM 547 N N . GLN A 1 73 ? -0.576 -11.267 -11.701 1.00 94.69 73 GLN A N 1
ATOM 548 C CA . GLN A 1 73 ? -1.871 -11.968 -11.752 1.00 94.69 73 GLN A CA 1
ATOM 549 C C . GLN A 1 73 ? -2.368 -12.419 -10.371 1.00 94.69 73 GLN A C 1
ATOM 551 O O . GLN A 1 73 ? -3.569 -12.362 -10.095 1.00 94.69 73 GLN A O 1
ATOM 556 N N . GLU A 1 74 ? -1.472 -12.843 -9.475 1.00 92.12 74 GLU A N 1
ATOM 557 C CA . GLU A 1 74 ? -1.872 -13.237 -8.120 1.00 92.12 74 GLU A CA 1
ATOM 558 C C . GLU A 1 74 ? -2.312 -12.050 -7.246 1.00 92.12 74 GLU A C 1
ATOM 560 O O . GLU A 1 74 ? -3.167 -12.213 -6.372 1.00 92.12 74 GLU A O 1
ATOM 565 N N . TRP A 1 75 ? -1.775 -10.859 -7.515 1.00 92.62 75 TRP A N 1
ATOM 566 C CA . TRP A 1 75 ? -2.045 -9.621 -6.783 1.00 92.62 75 TRP A CA 1
ATOM 567 C C . TRP A 1 75 ? -3.332 -8.940 -7.258 1.00 92.62 75 TRP A C 1
ATOM 569 O O . TRP A 1 75 ? -4.124 -8.469 -6.443 1.00 92.62 75 TRP A O 1
ATOM 579 N N . LYS A 1 76 ? -3.616 -8.997 -8.566 1.00 91.75 76 LYS A N 1
ATOM 580 C CA . LYS A 1 76 ? -4.799 -8.398 -9.216 1.00 91.75 76 LYS A CA 1
ATOM 581 C C . LYS A 1 76 ? -6.144 -9.050 -8.846 1.00 91.75 76 LYS A C 1
ATOM 583 O O . LYS A 1 76 ? -7.179 -8.661 -9.378 1.00 91.75 76 LYS A O 1
ATOM 588 N N . ARG A 1 77 ? -6.154 -10.023 -7.927 1.00 86.62 77 ARG A N 1
ATOM 589 C CA . ARG A 1 77 ? -7.378 -10.593 -7.328 1.00 86.62 77 ARG A CA 1
ATOM 590 C C . ARG A 1 77 ? -8.038 -9.665 -6.302 1.00 86.62 77 ARG A C 1
ATOM 592 O O . ARG A 1 77 ? -9.162 -9.937 -5.893 1.00 86.62 77 ARG A O 1
ATOM 599 N N . ALA A 1 78 ? -7.335 -8.620 -5.875 1.00 84.19 78 ALA A N 1
ATOM 600 C CA . ALA A 1 78 ? -7.842 -7.563 -5.012 1.00 84.19 78 ALA A CA 1
ATOM 601 C C . ALA A 1 78 ? -7.524 -6.191 -5.619 1.00 84.19 78 ALA A C 1
ATOM 603 O O . ALA A 1 78 ? -6.604 -6.057 -6.435 1.00 84.19 78 ALA A O 1
ATOM 604 N N . ASP A 1 79 ? -8.255 -5.170 -5.182 1.00 86.12 79 ASP A N 1
ATOM 605 C CA . ASP A 1 79 ? -7.955 -3.791 -5.557 1.00 86.12 79 ASP A CA 1
ATOM 606 C C . ASP A 1 79 ? -6.584 -3.355 -5.009 1.00 86.12 79 ASP A C 1
ATOM 608 O O . ASP A 1 79 ? -6.190 -3.787 -3.916 1.00 86.12 79 ASP A O 1
ATOM 612 N N . PRO A 1 80 ? -5.828 -2.530 -5.761 1.00 90.12 80 PRO A N 1
ATOM 613 C CA . PRO A 1 80 ? -4.575 -1.965 -5.273 1.00 90.12 80 PRO A CA 1
ATOM 614 C C . PRO A 1 80 ? -4.846 -1.093 -4.046 1.00 90.12 80 PRO A C 1
ATOM 616 O O . PRO A 1 80 ? -5.751 -0.262 -4.050 1.00 90.12 80 PRO A O 1
ATOM 619 N N . CYS A 1 81 ? -4.049 -1.267 -2.993 1.00 88.00 81 CYS A N 1
ATOM 620 C CA . CYS A 1 81 ? -4.164 -0.456 -1.781 1.00 88.00 81 CYS A CA 1
ATOM 621 C C . CYS A 1 81 ? -3.506 0.920 -1.927 1.00 88.00 81 CYS A C 1
ATOM 623 O O . CYS A 1 81 ? -3.784 1.805 -1.129 1.00 88.00 81 CYS A O 1
ATOM 625 N N . VAL A 1 82 ? -2.637 1.098 -2.924 1.00 89.50 82 VAL A N 1
ATOM 626 C CA . VAL A 1 82 ? -2.012 2.382 -3.255 1.00 89.50 82 VAL A CA 1
ATOM 627 C C . VAL A 1 82 ? -2.273 2.680 -4.726 1.00 89.50 82 VAL A C 1
ATOM 629 O O . VAL A 1 82 ? -1.931 1.874 -5.594 1.00 89.50 82 VAL A O 1
ATOM 632 N N . VAL A 1 83 ? -2.859 3.845 -4.999 1.00 91.44 83 VAL A N 1
ATOM 633 C CA . VAL A 1 83 ? -3.092 4.359 -6.353 1.00 91.44 83 VAL A CA 1
ATOM 634 C C . VAL A 1 83 ? -2.530 5.772 -6.433 1.00 91.44 83 VAL A C 1
ATOM 636 O O . VAL A 1 83 ? -2.992 6.671 -5.734 1.00 91.44 83 VAL A O 1
ATOM 639 N N . LEU A 1 84 ? -1.509 5.953 -7.268 1.00 92.06 84 LEU A N 1
ATOM 640 C CA . LEU A 1 84 ? -0.871 7.240 -7.526 1.00 92.06 84 LEU A CA 1
ATOM 641 C C . LEU A 1 84 ? -1.162 7.635 -8.972 1.00 92.06 84 LEU A C 1
ATOM 643 O O . LEU A 1 84 ? -0.408 7.298 -9.881 1.00 92.06 84 LEU A O 1
ATOM 647 N N . ASP A 1 85 ? -2.293 8.296 -9.193 1.00 94.31 85 ASP A N 1
ATOM 648 C CA . ASP A 1 85 ? -2.783 8.650 -10.531 1.00 94.31 85 ASP A CA 1
ATOM 649 C C . ASP A 1 85 ? -3.383 10.066 -10.588 1.00 94.31 85 ASP A C 1
ATOM 651 O O . ASP A 1 85 ? -4.074 10.428 -11.542 1.00 94.31 85 ASP A O 1
ATOM 655 N N . GLN A 1 86 ? -3.102 10.882 -9.565 1.00 92.62 86 GLN A N 1
ATOM 656 C CA . GLN A 1 86 ? -3.666 12.217 -9.399 1.00 92.62 86 GLN A CA 1
ATOM 657 C C . GLN A 1 86 ? -2.589 13.288 -9.333 1.00 92.62 86 GLN A C 1
ATOM 659 O O . GLN A 1 86 ? -1.571 13.160 -8.654 1.00 92.62 86 GLN A O 1
ATOM 664 N N . ARG A 1 87 ? -2.898 14.434 -9.937 1.00 90.50 87 ARG A N 1
ATOM 665 C CA . ARG A 1 87 ? -2.033 15.614 -9.976 1.00 90.50 87 ARG A CA 1
ATOM 666 C C . ARG A 1 87 ? -1.572 16.109 -8.600 1.00 90.50 87 ARG A C 1
ATOM 668 O O . ARG A 1 87 ? -0.473 16.650 -8.492 1.00 90.50 87 ARG A O 1
ATOM 675 N N . ALA A 1 88 ? -2.419 15.966 -7.580 1.00 90.12 88 ALA A N 1
ATOM 676 C CA . ALA A 1 88 ? -2.138 16.395 -6.209 1.00 90.12 88 ALA A CA 1
ATOM 677 C C . ALA A 1 88 ? -1.045 15.555 -5.522 1.00 90.12 88 ALA A C 1
ATOM 679 O O . ALA A 1 88 ? -0.469 16.003 -4.537 1.00 90.12 88 ALA A O 1
ATOM 680 N N . LEU A 1 89 ? -0.749 14.365 -6.052 1.00 89.12 89 LEU A N 1
ATOM 681 C CA . LEU A 1 89 ? 0.258 13.443 -5.524 1.00 89.12 89 LEU A CA 1
ATOM 682 C C . LEU A 1 89 ? 1.648 13.670 -6.141 1.00 89.12 89 LEU A C 1
ATOM 684 O O . LEU A 1 89 ? 2.613 13.029 -5.736 1.00 89.12 89 LEU A O 1
ATOM 688 N N . VAL A 1 90 ? 1.766 14.579 -7.115 1.00 89.00 90 VAL A N 1
ATOM 689 C CA . VAL A 1 90 ? 3.027 14.872 -7.803 1.00 89.00 90 VAL A CA 1
ATOM 690 C C . VAL A 1 90 ? 3.695 16.095 -7.172 1.00 89.00 90 VAL A C 1
ATOM 692 O O . VAL A 1 90 ? 3.183 17.211 -7.264 1.00 89.00 90 VAL A O 1
ATOM 695 N N . TYR A 1 91 ? 4.858 15.883 -6.555 1.00 84.69 91 TYR A N 1
ATOM 696 C CA . TYR A 1 91 ? 5.649 16.900 -5.851 1.00 84.69 91 TYR A CA 1
ATOM 697 C C . TYR A 1 91 ? 6.858 17.372 -6.691 1.00 84.69 91 TYR A C 1
ATOM 699 O O . TYR A 1 91 ? 7.342 16.605 -7.522 1.00 84.69 91 TYR A O 1
ATOM 707 N N . PRO A 1 92 ? 7.400 18.598 -6.499 1.00 81.94 92 PRO A N 1
ATOM 708 C CA . PRO A 1 92 ? 6.863 19.722 -5.698 1.00 81.94 92 PRO A CA 1
ATOM 709 C C . PRO A 1 92 ? 5.657 20.387 -6.352 1.00 81.94 92 PRO A C 1
ATOM 711 O O . PRO A 1 92 ? 4.740 20.900 -5.724 1.00 81.94 92 PRO A O 1
ATOM 714 N N . A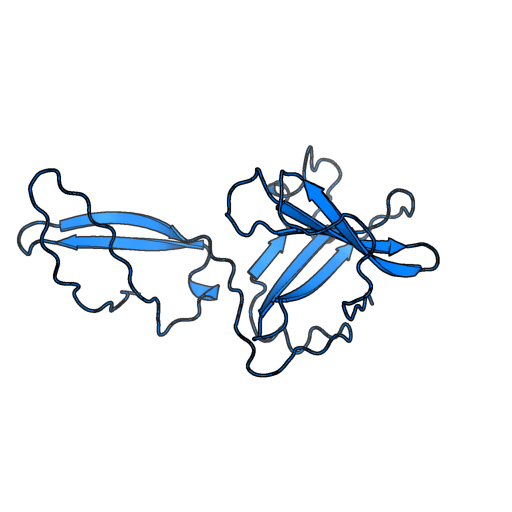SP A 1 93 ? 5.797 20.391 -7.657 1.00 80.75 93 ASP A N 1
ATOM 715 C CA . ASP A 1 93 ? 5.057 21.014 -8.697 1.00 80.75 93 ASP A CA 1
ATOM 716 C C . ASP A 1 93 ? 3.850 20.290 -9.231 1.00 80.75 93 ASP A C 1
ATOM 718 O O . ASP A 1 93 ? 2.735 20.776 -9.104 1.00 80.75 93 ASP A O 1
ATOM 722 N N . GLY A 1 94 ? 4.164 19.172 -9.901 1.00 82.56 94 GLY A N 1
ATOM 723 C CA . GLY A 1 94 ? 3.390 18.411 -10.879 1.00 82.56 94 GLY A CA 1
ATOM 724 C C . GLY A 1 94 ? 3.121 19.118 -12.213 1.00 82.56 94 GLY A C 1
ATOM 725 O O . GLY A 1 94 ? 2.350 18.593 -13.011 1.00 82.56 94 GLY A O 1
ATOM 726 N N . SER A 1 95 ? 3.695 20.297 -12.488 1.00 86.00 95 SER A N 1
ATOM 727 C CA . SER A 1 95 ? 3.455 21.035 -13.747 1.00 86.00 95 SER A CA 1
ATOM 728 C C . SER A 1 95 ? 3.800 20.245 -15.012 1.00 86.00 95 SER A C 1
ATOM 730 O O . SER A 1 95 ? 3.217 20.502 -16.063 1.00 86.00 95 SER A O 1
ATOM 732 N N . THR A 1 96 ? 4.713 19.280 -14.911 1.00 85.69 96 THR A N 1
ATOM 733 C CA . THR A 1 96 ? 5.147 18.427 -16.022 1.00 85.69 96 THR A CA 1
ATOM 734 C C . THR A 1 96 ? 4.315 17.160 -16.193 1.00 85.69 96 THR A C 1
ATOM 736 O O . THR A 1 96 ? 4.414 16.547 -17.250 1.00 85.69 96 THR A O 1
ATOM 739 N N . TRP A 1 97 ? 3.502 16.781 -15.200 1.00 90.62 97 TRP A N 1
ATOM 740 C CA . TRP A 1 97 ? 2.684 15.569 -15.241 1.00 90.62 97 TRP A CA 1
ATOM 741 C C . TRP A 1 97 ? 1.464 15.771 -16.138 1.00 90.62 97 TRP A C 1
ATOM 743 O O . TRP A 1 97 ? 0.633 16.651 -15.890 1.00 90.62 97 TRP A O 1
ATOM 753 N N . LYS A 1 98 ? 1.343 14.948 -17.179 1.00 92.06 98 LYS A N 1
ATOM 754 C CA . LYS A 1 98 ? 0.306 15.089 -18.218 1.00 92.06 98 LYS A CA 1
ATOM 755 C C . LYS A 1 98 ? -0.917 14.203 -17.995 1.00 92.06 98 LYS A C 1
ATOM 757 O O . LYS A 1 98 ? -1.803 14.168 -18.847 1.00 92.06 98 LYS A O 1
ATOM 762 N N . GLY A 1 99 ? -0.984 13.509 -16.865 1.00 93.12 99 GLY A N 1
ATOM 763 C CA . GLY A 1 99 ? -2.071 12.596 -16.534 1.00 93.12 99 GLY A CA 1
ATOM 764 C C . GLY A 1 99 ? -1.578 11.187 -16.206 1.00 93.12 99 GLY A C 1
ATOM 765 O O . GLY A 1 99 ? -0.388 10.902 -16.300 1.00 93.12 99 GLY A O 1
ATOM 766 N N . PRO A 1 100 ? -2.490 10.273 -15.851 1.00 94.44 100 PRO A N 1
ATOM 767 C CA . PRO A 1 100 ? -2.133 8.915 -15.439 1.00 94.44 100 PRO A CA 1
ATOM 768 C C . PRO A 1 100 ? -1.519 8.063 -16.558 1.00 94.44 100 PRO A C 1
ATOM 770 O O . PRO A 1 100 ? -0.887 7.045 -16.281 1.00 94.44 100 PRO A O 1
ATOM 773 N N . ASP A 1 101 ? -1.689 8.466 -17.820 1.00 91.88 101 ASP A N 1
ATOM 774 C CA . ASP A 1 101 ? -1.012 7.835 -18.955 1.00 91.88 101 ASP A CA 1
ATOM 775 C C . ASP A 1 101 ? 0.457 8.255 -19.104 1.00 91.88 101 ASP A C 1
ATOM 777 O O . ASP A 1 101 ? 1.205 7.557 -19.780 1.00 91.88 101 ASP A O 1
ATOM 781 N N . ASP A 1 102 ? 0.858 9.361 -18.472 1.00 89.06 102 ASP A N 1
ATOM 782 C CA . ASP A 1 102 ? 2.236 9.861 -18.433 1.00 89.06 102 ASP A CA 1
ATOM 783 C C . ASP A 1 102 ? 3.031 9.153 -17.333 1.00 89.06 102 ASP A C 1
ATOM 785 O O . ASP A 1 102 ? 4.042 8.521 -17.613 1.00 89.06 102 ASP A O 1
ATOM 789 N N . LEU A 1 103 ? 2.516 9.193 -16.099 1.00 90.69 103 LEU A N 1
ATOM 790 C CA . LEU A 1 103 ? 3.082 8.500 -14.944 1.00 90.69 103 LEU A CA 1
ATOM 791 C C . LEU A 1 103 ? 1.961 8.078 -13.990 1.00 90.69 103 LEU A C 1
ATOM 793 O O . LEU A 1 103 ? 1.181 8.924 -13.540 1.00 90.69 103 LEU A O 1
ATOM 797 N N . SER A 1 104 ? 1.878 6.791 -13.659 1.00 93.31 104 SER A N 1
ATOM 798 C CA . SER A 1 104 ? 0.975 6.296 -12.614 1.00 93.31 104 SER A CA 1
ATOM 799 C C . SER A 1 104 ? 1.482 5.025 -11.941 1.00 93.31 104 SER A C 1
ATOM 801 O O . SER A 1 104 ? 2.251 4.256 -12.519 1.00 93.31 104 SER A O 1
ATOM 803 N N . VAL A 1 105 ? 1.026 4.797 -10.705 1.00 93.88 105 VAL A N 1
ATOM 804 C CA . VAL A 1 105 ? 1.352 3.597 -9.920 1.00 93.88 105 VAL A CA 1
ATOM 805 C C . VAL A 1 105 ? 0.085 2.965 -9.364 1.00 93.88 105 VAL A C 1
ATOM 807 O O . VAL A 1 105 ? -0.757 3.645 -8.777 1.00 93.88 105 VAL A O 1
ATOM 810 N N . ARG A 1 106 ? -0.016 1.642 -9.485 1.00 94.88 106 ARG A N 1
ATOM 811 C CA . ARG A 1 106 ? -0.960 0.805 -8.735 1.00 94.88 106 ARG A CA 1
ATOM 812 C C . ARG A 1 106 ? -0.153 -0.219 -7.957 1.00 94.88 106 ARG A C 1
ATOM 814 O O . ARG A 1 106 ? 0.591 -0.981 -8.569 1.00 94.88 106 ARG A O 1
ATOM 821 N N . ALA A 1 107 ? -0.280 -0.244 -6.636 1.00 93.81 107 ALA A N 1
ATOM 822 C CA . ALA A 1 107 ? 0.510 -1.142 -5.802 1.00 93.81 107 ALA A CA 1
ATOM 823 C C . ALA A 1 107 ? -0.320 -1.909 -4.769 1.00 93.81 107 ALA A C 1
ATOM 825 O O . ALA A 1 107 ? -1.375 -1.465 -4.304 1.00 93.81 107 ALA A O 1
ATOM 826 N N . TRP A 1 108 ? 0.200 -3.083 -4.420 1.00 93.62 108 TRP A N 1
ATOM 827 C CA . TRP A 1 108 ? -0.352 -4.028 -3.464 1.00 93.62 108 TRP A CA 1
ATOM 828 C C . TRP A 1 108 ? 0.692 -4.360 -2.404 1.00 93.62 108 TRP A C 1
ATOM 830 O O . TRP A 1 108 ? 1.882 -4.499 -2.700 1.00 93.62 108 TRP A O 1
ATOM 840 N N . LEU A 1 109 ? 0.218 -4.535 -1.173 1.00 92.81 109 LEU A N 1
ATOM 841 C CA . LEU A 1 109 ? 1.037 -4.898 -0.027 1.00 92.81 109 LEU A CA 1
ATOM 842 C C . LEU A 1 109 ? 0.626 -6.266 0.515 1.00 92.81 109 LEU A C 1
ATOM 844 O O . LEU A 1 109 ? -0.562 -6.595 0.618 1.00 92.81 109 LEU A O 1
ATOM 848 N N . GLY A 1 110 ? 1.614 -7.056 0.915 1.00 93.19 110 GLY A N 1
ATOM 849 C CA . GLY A 1 110 ? 1.393 -8.317 1.607 1.00 93.19 110 GLY A CA 1
ATOM 850 C C . GLY A 1 110 ? 2.492 -8.607 2.611 1.00 93.19 110 GLY A C 1
ATOM 851 O O . GLY A 1 110 ? 3.552 -7.991 2.588 1.00 93.19 110 GLY A O 1
ATOM 852 N N . TRP A 1 111 ? 2.256 -9.569 3.490 1.00 94.56 111 TRP A N 1
ATOM 853 C CA . TRP A 1 111 ? 3.282 -10.039 4.415 1.00 94.56 111 TRP A CA 1
ATOM 854 C C . TRP A 1 111 ? 3.056 -11.500 4.792 1.00 94.56 111 TRP A C 1
ATOM 856 O O . TRP A 1 111 ? 1.929 -11.993 4.748 1.00 94.56 111 TRP A O 1
ATOM 866 N N . ASP A 1 112 ? 4.118 -12.190 5.178 1.00 94.81 112 ASP A N 1
ATOM 867 C CA . ASP A 1 112 ? 4.055 -13.476 5.862 1.00 94.81 112 ASP A CA 1
ATOM 868 C C . ASP A 1 112 ? 4.985 -13.475 7.087 1.00 94.81 112 ASP A C 1
ATOM 870 O O . ASP A 1 112 ? 5.436 -12.428 7.550 1.00 94.81 112 ASP A O 1
ATOM 874 N N . LYS A 1 113 ? 5.248 -14.649 7.668 1.00 93.31 113 LYS A N 1
ATOM 875 C CA . LYS A 1 113 ? 6.088 -14.759 8.871 1.00 93.31 113 LYS A CA 1
ATOM 876 C C . LYS A 1 113 ? 7.549 -14.321 8.659 1.00 93.31 113 LYS A C 1
ATOM 878 O O . LYS A 1 113 ? 8.228 -14.063 9.648 1.00 93.31 113 LYS A O 1
ATOM 883 N N . ASP A 1 114 ? 8.023 -14.292 7.415 1.00 90.25 114 ASP A N 1
ATOM 884 C CA . ASP A 1 114 ? 9.421 -14.054 7.061 1.00 90.25 114 ASP A CA 1
ATOM 885 C C . ASP A 1 114 ? 9.606 -12.746 6.270 1.00 90.25 114 ASP A C 1
ATOM 887 O O . ASP A 1 114 ? 10.636 -12.088 6.419 1.00 90.25 114 ASP A O 1
ATOM 891 N N . PHE A 1 115 ? 8.627 -12.350 5.447 1.00 90.38 115 PHE A N 1
ATOM 892 C CA . PHE A 1 115 ? 8.779 -11.272 4.473 1.00 90.38 115 PHE A CA 1
ATOM 893 C C . PHE A 1 115 ? 7.624 -10.272 4.464 1.00 90.38 115 PHE A C 1
ATOM 895 O O . PHE A 1 115 ? 6.453 -10.604 4.642 1.00 90.38 115 PHE A O 1
ATOM 902 N N . PHE A 1 116 ? 7.981 -9.026 4.158 1.00 89.62 116 PHE A N 1
ATOM 903 C CA . PHE A 1 116 ? 7.073 -8.026 3.614 1.00 89.62 116 PHE A CA 1
ATOM 904 C C . PHE A 1 116 ? 7.185 -8.041 2.087 1.00 89.62 116 PHE A C 1
ATOM 906 O O . PHE A 1 116 ? 8.286 -8.107 1.540 1.00 89.62 116 PHE A O 1
ATOM 913 N N . TYR A 1 117 ? 6.047 -7.957 1.414 1.00 92.31 117 TYR A N 1
ATOM 914 C CA . TYR A 1 117 ? 5.920 -8.004 -0.032 1.00 92.31 117 TYR A CA 1
ATOM 915 C C . TYR A 1 117 ? 5.346 -6.693 -0.551 1.00 92.31 117 TYR A C 1
ATOM 917 O O . TYR A 1 117 ? 4.314 -6.215 -0.072 1.00 92.31 117 TYR A O 1
ATOM 925 N N . PHE A 1 118 ? 5.989 -6.170 -1.585 1.00 91.69 118 PHE A N 1
ATOM 926 C CA . PHE A 1 118 ? 5.542 -5.013 -2.338 1.00 91.69 118 PHE A CA 1
ATOM 927 C C . PHE A 1 118 ? 5.474 -5.398 -3.813 1.00 91.69 118 PHE A C 1
ATOM 929 O O . PHE A 1 118 ? 6.468 -5.849 -4.382 1.00 91.69 118 PHE A O 1
ATOM 936 N N . ALA A 1 119 ? 4.301 -5.232 -4.416 1.00 93.19 119 ALA A N 1
ATOM 937 C CA . ALA A 1 119 ? 4.072 -5.474 -5.832 1.00 93.19 119 ALA A CA 1
ATOM 938 C C . ALA A 1 119 ? 3.486 -4.209 -6.454 1.00 93.19 119 ALA A C 1
ATOM 940 O O . ALA A 1 119 ? 2.543 -3.641 -5.904 1.00 93.19 119 ALA A O 1
ATOM 941 N N . ALA A 1 120 ? 4.022 -3.768 -7.589 1.00 92.94 120 ALA A N 1
ATOM 942 C CA . ALA A 1 120 ? 3.575 -2.548 -8.246 1.00 92.94 120 ALA A CA 1
ATOM 943 C C . ALA A 1 120 ? 3.505 -2.714 -9.762 1.00 92.94 120 ALA A C 1
ATOM 945 O O . ALA A 1 120 ? 4.387 -3.298 -10.383 1.00 92.94 120 ALA A O 1
ATOM 946 N N . GLU A 1 121 ? 2.447 -2.158 -10.337 1.00 94.12 121 GLU A N 1
ATOM 947 C CA . GLU A 1 121 ? 2.324 -1.849 -11.754 1.00 94.12 121 GLU A CA 1
ATOM 948 C C . GLU A 1 121 ? 2.622 -0.357 -11.909 1.00 94.12 121 GLU A C 1
ATOM 950 O O . GLU A 1 121 ? 1.908 0.479 -11.347 1.00 94.12 121 GLU A O 1
ATOM 955 N N . VAL A 1 122 ? 3.685 -0.030 -12.640 1.00 91.12 122 VAL A N 1
ATOM 956 C CA . VAL A 1 122 ? 4.090 1.349 -12.925 1.00 91.12 122 VAL A CA 1
ATOM 957 C C . VAL A 1 122 ? 3.924 1.594 -14.416 1.00 91.12 122 VAL A C 1
ATOM 959 O O . VAL A 1 122 ? 4.373 0.792 -15.235 1.00 91.12 122 VAL A O 1
ATOM 962 N N . LYS A 1 123 ? 3.266 2.695 -14.774 1.00 90.94 123 LYS A N 1
ATOM 963 C CA . LYS A 1 123 ? 3.272 3.223 -16.137 1.00 90.94 123 LYS A CA 1
ATOM 964 C C . LYS A 1 123 ? 4.134 4.473 -16.140 1.00 90.94 123 LYS A C 1
ATOM 966 O O . LYS A 1 123 ? 3.873 5.359 -15.336 1.00 90.94 123 LYS A O 1
ATOM 971 N N . ASP A 1 124 ? 5.089 4.538 -17.058 1.00 85.81 124 ASP A N 1
ATOM 972 C CA . ASP A 1 124 ? 5.930 5.708 -17.297 1.00 85.81 124 ASP A CA 1
ATOM 973 C C . ASP A 1 124 ? 6.156 5.873 -18.811 1.00 85.81 124 ASP A C 1
ATOM 975 O O . ASP A 1 124 ? 6.461 4.901 -19.507 1.00 85.81 124 ASP A O 1
ATOM 979 N N . GLN A 1 125 ? 5.927 7.076 -19.338 1.00 77.56 125 GLN A N 1
ATOM 980 C CA . GLN A 1 125 ? 6.182 7.463 -20.735 1.00 77.56 125 GLN A CA 1
ATOM 981 C C . GLN A 1 125 ? 7.312 8.504 -20.850 1.00 77.56 125 GLN A C 1
ATOM 983 O O . GLN A 1 125 ? 7.529 9.071 -21.925 1.00 77.56 125 GLN A O 1
ATOM 988 N N . GLY A 1 126 ? 8.021 8.791 -19.757 1.00 66.38 126 GLY A N 1
ATOM 989 C CA . GLY A 1 126 ? 9.141 9.718 -19.724 1.00 66.38 126 GLY A CA 1
ATOM 990 C C . GLY A 1 126 ? 10.325 9.234 -20.563 1.00 66.38 126 GLY A C 1
ATOM 991 O O . GLY A 1 126 ? 10.835 8.130 -20.397 1.00 66.38 126 GLY A O 1
ATOM 992 N N . GLU A 1 127 ? 10.817 10.084 -21.464 1.00 56.00 127 GLU A N 1
ATOM 993 C CA . GLU A 1 127 ? 12.066 9.835 -22.189 1.00 56.00 127 GLU A CA 1
ATOM 994 C C . GLU A 1 127 ? 13.245 10.452 -21.411 1.00 56.00 127 GLU A C 1
ATOM 996 O O . GLU A 1 127 ? 13.501 11.655 -21.505 1.00 56.00 127 GLU A O 1
ATOM 1001 N N . GLY A 1 128 ? 13.981 9.654 -20.625 1.00 52.88 128 GLY A N 1
ATOM 1002 C CA . GLY A 1 128 ? 15.217 10.129 -19.988 1.00 52.88 128 GLY A CA 1
ATOM 1003 C C . GLY A 1 128 ? 15.875 9.179 -18.982 1.00 52.88 128 GLY A C 1
ATOM 1004 O O . GLY A 1 128 ? 15.418 9.041 -17.861 1.00 52.88 128 GLY A O 1
ATOM 1005 N N . LEU A 1 129 ? 17.049 8.637 -19.330 1.00 49.31 129 LEU A N 1
ATOM 1006 C CA . LEU A 1 129 ? 17.909 7.824 -18.443 1.00 49.31 129 LEU A CA 1
ATOM 1007 C C . LEU A 1 129 ? 18.553 8.610 -17.279 1.00 49.31 129 LEU A C 1
ATOM 1009 O O . LEU A 1 129 ? 19.111 8.015 -16.360 1.00 49.31 129 LEU A O 1
ATOM 1013 N N . TRP A 1 130 ? 18.566 9.948 -17.332 1.00 46.91 130 TRP A N 1
ATOM 1014 C CA . TRP A 1 130 ? 19.578 10.742 -16.618 1.00 46.91 130 TRP A CA 1
ATOM 1015 C C . TRP A 1 130 ? 19.317 11.007 -15.121 1.00 46.91 130 TRP A C 1
ATOM 1017 O O . TRP A 1 130 ? 20.113 11.692 -14.483 1.00 46.91 130 TRP A O 1
ATOM 1027 N N . ASN A 1 131 ? 18.267 10.420 -14.542 1.00 54.12 131 ASN A N 1
ATOM 1028 C CA . ASN A 1 131 ? 18.075 10.299 -13.091 1.00 54.12 131 ASN A CA 1
ATOM 1029 C C . ASN A 1 131 ? 17.141 9.111 -12.789 1.00 54.12 131 ASN A C 1
ATOM 1031 O O . ASN A 1 131 ? 16.047 9.317 -12.277 1.00 54.12 131 ASN A O 1
ATOM 1035 N N . GLY A 1 132 ? 17.559 7.919 -13.236 1.00 61.53 132 GLY A N 1
ATOM 1036 C CA . GLY A 1 132 ? 16.711 6.760 -13.545 1.00 61.53 132 GLY A CA 1
ATOM 1037 C C . GLY A 1 132 ? 15.579 6.407 -12.577 1.00 61.53 132 GLY A C 1
ATOM 1038 O O . GLY A 1 132 ? 15.663 6.637 -11.370 1.00 61.53 132 GLY A O 1
ATOM 1039 N N . ASP A 1 133 ? 14.545 5.787 -13.145 1.00 74.00 133 ASP A N 1
ATOM 1040 C CA . ASP A 1 133 ? 13.309 5.432 -12.455 1.00 74.00 133 ASP A CA 1
ATOM 1041 C C . ASP A 1 133 ? 13.577 4.550 -11.238 1.00 74.00 133 ASP A C 1
ATOM 1043 O O . ASP A 1 133 ? 14.344 3.575 -11.269 1.00 74.00 133 ASP A O 1
ATOM 1047 N N . GLY A 1 134 ? 12.918 4.905 -10.142 1.00 78.62 134 GLY A N 1
ATOM 1048 C CA . GLY A 1 134 ? 13.029 4.177 -8.899 1.00 78.62 134 GLY A CA 1
ATOM 1049 C C . GLY A 1 134 ? 11.769 4.279 -8.062 1.00 78.62 134 GLY A C 1
ATOM 1050 O O . GLY A 1 134 ? 11.045 5.271 -8.090 1.00 78.62 134 GLY A O 1
ATOM 1051 N N . LEU A 1 135 ? 11.529 3.226 -7.295 1.00 85.06 135 LEU A N 1
ATOM 1052 C CA . LEU A 1 135 ? 10.522 3.191 -6.247 1.00 85.06 135 LEU A CA 1
ATOM 1053 C C . LEU A 1 135 ? 11.239 3.275 -4.909 1.00 85.06 135 LEU A C 1
ATOM 1055 O O . LEU A 1 135 ? 12.191 2.539 -4.675 1.00 85.06 135 LEU A O 1
ATOM 1059 N N . GLU A 1 136 ? 10.786 4.144 -4.019 1.00 86.12 136 GLU A N 1
ATOM 1060 C CA . GLU A 1 136 ? 11.365 4.289 -2.687 1.00 86.12 136 GLU A CA 1
ATOM 1061 C C . GLU A 1 136 ? 10.307 4.061 -1.613 1.00 86.12 136 GLU A C 1
ATOM 1063 O O . GLU A 1 136 ? 9.173 4.526 -1.722 1.00 86.12 136 GLU A O 1
ATOM 1068 N N . MET A 1 137 ? 10.679 3.311 -0.577 1.00 85.31 137 MET A N 1
ATOM 1069 C CA . MET A 1 137 ? 9.819 2.996 0.559 1.00 85.31 137 MET A CA 1
ATOM 1070 C C . MET A 1 137 ? 10.549 3.263 1.867 1.00 85.31 137 MET A C 1
ATOM 1072 O O . MET A 1 137 ? 11.589 2.663 2.129 1.00 85.31 137 MET A O 1
ATOM 1076 N N . ALA A 1 138 ? 9.962 4.098 2.716 1.00 84.12 138 ALA A N 1
ATOM 1077 C CA . ALA A 1 138 ? 10.454 4.361 4.060 1.00 84.12 138 ALA A CA 1
ATOM 1078 C C . ALA A 1 138 ? 9.807 3.413 5.080 1.00 84.12 138 ALA A C 1
ATOM 1080 O O . ALA A 1 138 ? 8.585 3.277 5.137 1.00 84.12 138 ALA A O 1
ATOM 1081 N N . PHE A 1 139 ? 10.620 2.794 5.934 1.00 79.56 139 PHE A N 1
ATOM 1082 C CA . PHE A 1 139 ? 10.183 1.959 7.051 1.00 79.56 139 PHE A CA 1
ATOM 1083 C C . PHE A 1 139 ? 10.599 2.598 8.375 1.00 79.56 139 PHE A C 1
ATOM 1085 O O . PHE A 1 139 ? 11.782 2.854 8.595 1.00 79.56 139 PHE A O 1
ATOM 1092 N N . SER A 1 140 ? 9.648 2.783 9.292 1.00 78.25 140 SER A N 1
ATOM 1093 C CA . SER A 1 140 ? 9.913 3.162 10.685 1.00 78.25 140 SER A CA 1
ATOM 1094 C C . SER A 1 140 ? 9.219 2.180 11.622 1.00 78.25 140 SER A C 1
ATOM 1096 O O . SER A 1 140 ? 8.005 1.997 11.555 1.00 78.25 140 SER A O 1
ATOM 1098 N N . ALA A 1 141 ? 9.988 1.542 12.504 1.00 69.31 141 ALA A N 1
ATOM 1099 C CA . ALA A 1 141 ? 9.445 0.603 13.487 1.00 69.31 141 ALA A CA 1
ATOM 1100 C C . ALA A 1 141 ? 8.733 1.315 14.652 1.00 69.31 141 ALA A C 1
ATOM 1102 O O . ALA A 1 141 ? 7.869 0.727 15.297 1.00 69.31 141 ALA A O 1
ATOM 1103 N N . SER A 1 142 ? 9.099 2.569 14.933 1.00 69.19 142 SER A N 1
ATOM 1104 C CA . SER A 1 142 ? 8.522 3.381 16.010 1.00 69.19 142 SER A CA 1
ATOM 1105 C C . SER A 1 142 ? 7.339 4.234 15.546 1.00 69.19 142 SER A C 1
ATOM 1107 O O . SER A 1 142 ? 6.618 4.771 16.384 1.00 69.19 142 SER A O 1
ATOM 1109 N N . GLY A 1 143 ? 7.164 4.405 14.229 1.00 64.12 143 GLY A N 1
ATOM 1110 C CA . GLY A 1 143 ? 6.234 5.377 13.647 1.00 64.12 143 GLY A CA 1
ATOM 1111 C C . GLY A 1 143 ? 6.656 6.836 13.869 1.00 64.12 143 GLY A C 1
ATOM 1112 O O . GLY A 1 143 ? 5.967 7.749 13.422 1.00 64.12 143 GLY A O 1
ATOM 1113 N N . ALA A 1 144 ? 7.781 7.069 14.550 1.00 61.84 144 ALA A N 1
ATOM 1114 C CA . ALA A 1 144 ? 8.361 8.384 14.739 1.00 61.84 144 ALA A CA 1
ATOM 1115 C C . ALA A 1 144 ? 9.338 8.651 13.584 1.00 61.84 144 ALA A C 1
ATOM 1117 O O . ALA A 1 144 ? 10.197 7.827 13.269 1.00 61.84 144 ALA A O 1
ATOM 1118 N N . GLY A 1 145 ? 9.191 9.799 12.916 1.00 63.91 145 GLY A N 1
ATOM 1119 C CA . GLY A 1 145 ? 9.991 10.174 11.740 1.00 63.91 145 GLY A CA 1
ATOM 1120 C C . GLY A 1 145 ? 11.479 10.438 12.023 1.00 63.91 145 GLY A C 1
ATOM 1121 O O . GLY A 1 145 ? 12.178 10.979 11.171 1.00 63.91 145 GLY A O 1
ATOM 1122 N N . ASP A 1 146 ? 11.962 10.108 13.219 1.00 70.62 146 ASP A N 1
ATOM 1123 C CA . ASP A 1 146 ? 13.327 10.322 13.691 1.00 70.62 146 ASP A CA 1
ATOM 1124 C C . ASP A 1 146 ? 14.214 9.063 13.642 1.00 70.62 146 ASP A C 1
ATOM 1126 O O . ASP A 1 146 ? 15.433 9.202 13.767 1.00 70.62 146 ASP A O 1
ATOM 1130 N N . ASP A 1 147 ? 13.651 7.870 13.411 1.00 75.19 147 ASP A N 1
ATOM 1131 C CA . ASP A 1 147 ? 14.386 6.643 13.062 1.00 75.19 147 ASP A CA 1
ATOM 1132 C C . ASP A 1 147 ? 13.650 5.885 11.951 1.00 75.19 147 ASP A C 1
ATOM 1134 O O . ASP A 1 147 ? 12.571 5.315 12.148 1.00 75.19 147 ASP A O 1
ATOM 1138 N N . TYR A 1 148 ? 14.245 5.909 10.759 1.00 75.25 148 TYR A N 1
ATOM 1139 C CA . TYR A 1 148 ? 13.685 5.308 9.558 1.00 75.25 148 TYR A CA 1
ATOM 1140 C C . TYR A 1 148 ? 14.775 4.703 8.666 1.00 75.25 148 TYR A C 1
ATOM 1142 O O . TYR A 1 148 ? 15.958 5.052 8.720 1.00 75.25 148 TYR A O 1
ATOM 1150 N N . SER A 1 149 ? 14.375 3.741 7.845 1.00 78.31 149 SER A N 1
ATOM 1151 C CA . SER A 1 149 ? 15.193 3.180 6.772 1.00 78.31 149 SER A CA 1
ATOM 1152 C C . SER A 1 149 ? 14.438 3.312 5.465 1.00 78.31 149 SER A C 1
ATOM 1154 O O . SER A 1 149 ? 13.348 2.759 5.352 1.00 78.31 149 SER A O 1
ATOM 1156 N N . ASP A 1 150 ? 15.040 3.977 4.489 1.00 83.00 150 ASP A N 1
ATOM 1157 C CA . ASP A 1 150 ? 14.486 4.036 3.142 1.00 83.00 150 ASP A CA 1
ATOM 1158 C C . ASP A 1 150 ? 15.093 2.914 2.323 1.00 83.00 150 ASP A C 1
ATOM 1160 O O . ASP A 1 150 ? 16.292 2.639 2.404 1.00 83.00 150 ASP A O 1
ATOM 1164 N N . VAL A 1 151 ? 14.255 2.230 1.564 1.00 84.00 151 VAL A N 1
ATOM 1165 C CA . VAL A 1 151 ? 14.653 1.201 0.620 1.00 84.00 151 VAL A CA 1
ATOM 1166 C C . VAL A 1 151 ? 14.275 1.697 -0.761 1.00 84.00 151 VAL A C 1
ATOM 1168 O O . VAL A 1 151 ? 13.093 1.778 -1.091 1.00 84.00 151 VAL A O 1
ATOM 1171 N N . SER A 1 152 ? 15.286 2.019 -1.555 1.00 84.12 152 SER A N 1
ATOM 1172 C CA . SER A 1 152 ? 15.134 2.457 -2.935 1.00 84.12 152 SER A CA 1
ATOM 1173 C C . SER A 1 152 ? 15.394 1.266 -3.860 1.00 84.12 152 SER A C 1
ATOM 1175 O O . SER A 1 152 ? 16.431 0.605 -3.768 1.00 84.12 152 SER A O 1
ATOM 1177 N N . LEU A 1 153 ? 14.438 0.987 -4.737 1.00 81.88 153 LEU A N 1
ATOM 1178 C CA . LEU A 1 153 ? 14.504 0.027 -5.823 1.00 81.88 153 LEU A CA 1
ATOM 1179 C C . LEU A 1 153 ? 14.710 0.789 -7.128 1.00 81.88 153 LEU A C 1
ATOM 1181 O O . LEU A 1 153 ? 13.840 1.561 -7.513 1.00 81.88 153 LEU A O 1
ATOM 1185 N N . SER A 1 154 ? 15.816 0.555 -7.823 1.00 77.50 154 SER A N 1
ATOM 1186 C CA . SER A 1 154 ? 16.078 1.194 -9.115 1.00 77.50 154 SER A CA 1
ATOM 1187 C C . SER A 1 154 ? 16.808 0.270 -10.080 1.00 77.50 154 SER A C 1
ATOM 1189 O O . SER A 1 154 ? 17.443 -0.716 -9.686 1.00 77.50 154 SER A O 1
ATOM 1191 N N . LEU A 1 155 ? 16.726 0.592 -11.370 1.00 72.75 155 LEU A N 1
ATOM 1192 C CA . LEU A 1 155 ? 17.561 -0.030 -12.390 1.00 72.75 155 LEU A CA 1
ATOM 1193 C C . LEU A 1 155 ? 18.945 0.623 -12.363 1.00 72.75 155 LEU A C 1
ATOM 1195 O O . LEU A 1 155 ? 19.111 1.797 -12.679 1.00 72.75 155 LEU A O 1
ATOM 1199 N N . SER A 1 156 ? 19.962 -0.149 -11.988 1.00 65.44 156 SER A N 1
ATOM 1200 C CA . SER A 1 156 ? 21.358 0.279 -12.114 1.00 65.44 156 SER A CA 1
ATOM 1201 C C . SER A 1 156 ? 21.903 -0.103 -13.482 1.00 65.44 156 SER A C 1
ATOM 1203 O O . SER A 1 156 ? 21.638 -1.210 -13.948 1.00 65.44 156 SER A O 1
ATOM 1205 N N . GLU A 1 157 ? 22.716 0.743 -14.116 1.00 61.84 157 GLU A N 1
ATOM 1206 C CA . GLU A 1 157 ? 23.489 0.325 -15.291 1.00 61.84 157 GLU A CA 1
ATOM 1207 C C . GLU A 1 157 ? 24.432 -0.836 -14.899 1.00 61.84 157 GLU A C 1
ATOM 1209 O O . GLU A 1 157 ? 25.197 -0.689 -13.937 1.00 61.84 157 GLU A O 1
ATOM 1214 N N . PRO A 1 158 ? 24.375 -2.010 -15.571 1.00 56.75 158 PRO A N 1
ATOM 1215 C CA . PRO A 1 158 ? 23.783 -2.298 -16.886 1.00 56.75 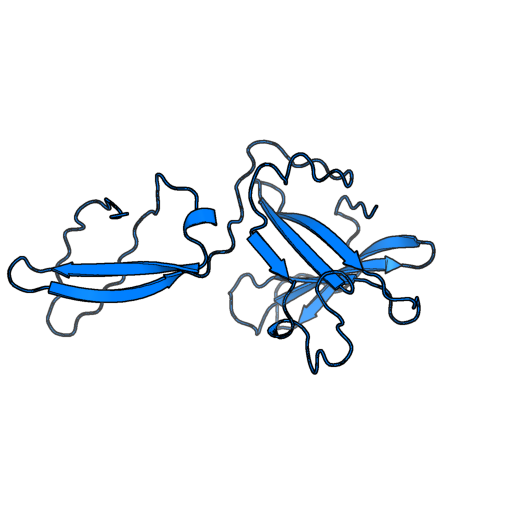158 PRO A CA 1
ATOM 1216 C C . PRO A 1 158 ? 22.403 -3.009 -16.841 1.00 56.75 158 PRO A C 1
ATOM 1218 O O . PRO A 1 158 ? 22.284 -4.171 -17.221 1.00 56.75 158 PRO A O 1
ATOM 1221 N N . GLY A 1 159 ? 21.346 -2.325 -16.394 1.00 63.56 159 GLY A N 1
ATOM 1222 C CA . GLY A 1 159 ? 19.964 -2.831 -16.370 1.00 63.56 159 GLY A CA 1
ATOM 1223 C C . GLY A 1 159 ? 19.642 -3.818 -15.241 1.00 63.56 159 GLY A C 1
ATOM 1224 O O . GLY A 1 159 ? 18.607 -4.474 -15.282 1.00 63.56 159 GLY A O 1
ATOM 1225 N N . SER A 1 160 ? 20.515 -3.954 -14.237 1.00 68.19 160 SER A N 1
ATOM 1226 C CA . SER A 1 160 ? 20.269 -4.856 -13.105 1.00 68.19 160 SER A CA 1
ATOM 1227 C C . SER A 1 160 ? 19.472 -4.144 -12.009 1.00 68.19 160 SER A C 1
ATOM 1229 O O . SER A 1 160 ? 19.897 -3.057 -11.583 1.00 68.19 160 SER A O 1
ATOM 1231 N N . PRO A 1 161 ? 18.355 -4.721 -11.530 1.00 73.94 161 PRO A N 1
ATOM 1232 C CA . PRO A 1 161 ? 17.596 -4.126 -10.446 1.00 73.94 161 PRO A CA 1
ATOM 1233 C C . PRO A 1 161 ? 18.442 -4.165 -9.167 1.00 73.94 161 PRO A C 1
ATOM 1235 O O . PRO A 1 161 ? 19.110 -5.161 -8.876 1.00 73.94 161 PRO A O 1
ATOM 1238 N N . ARG A 1 162 ? 18.453 -3.066 -8.414 1.00 78.94 162 ARG A N 1
ATOM 1239 C CA . ARG A 1 162 ? 19.160 -2.961 -7.134 1.00 78.94 162 ARG A CA 1
ATOM 1240 C C . ARG A 1 162 ? 18.244 -2.424 -6.059 1.00 78.94 162 ARG A C 1
ATOM 1242 O O . ARG A 1 162 ? 17.487 -1.491 -6.295 1.00 78.94 162 ARG A O 1
ATOM 1249 N N . LEU A 1 163 ? 18.408 -2.976 -4.862 1.00 83.06 163 LEU A N 1
ATOM 1250 C CA . LEU A 1 163 ? 17.876 -2.408 -3.635 1.00 83.06 163 LEU A CA 1
ATOM 1251 C C . LEU A 1 163 ? 19.006 -1.716 -2.881 1.00 83.06 163 LEU A C 1
ATOM 1253 O O . LEU A 1 163 ? 20.037 -2.324 -2.576 1.00 83.06 163 LEU A O 1
ATOM 1257 N N . TYR A 1 164 ? 18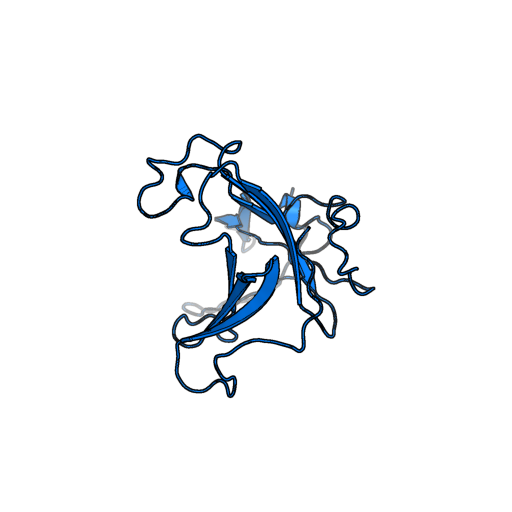.808 -0.447 -2.560 1.00 83.31 164 TYR A N 1
ATOM 1258 C CA . TYR A 1 164 ? 19.698 0.320 -1.706 1.00 83.31 164 TYR A CA 1
ATOM 1259 C C . TYR A 1 164 ? 18.953 0.746 -0.449 1.00 83.31 164 TYR A C 1
ATOM 1261 O O . TYR A 1 164 ? 17.833 1.237 -0.524 1.00 83.31 164 TYR A O 1
ATOM 1269 N N . ARG A 1 165 ? 19.581 0.569 0.713 1.00 86.69 165 ARG A N 1
ATOM 1270 C CA . ARG A 1 165 ? 19.085 1.105 1.976 1.00 86.69 165 ARG A CA 1
ATOM 1271 C C . ARG A 1 165 ? 19.753 2.439 2.273 1.00 86.69 165 ARG A C 1
ATOM 1273 O O . ARG A 1 165 ? 20.953 2.462 2.566 1.00 86.69 165 ARG A O 1
ATOM 1280 N N . TYR A 1 166 ? 18.980 3.517 2.283 1.00 82.94 166 TYR A N 1
ATOM 1281 C CA . TYR A 1 166 ? 19.347 4.731 3.003 1.00 82.94 166 TYR A CA 1
ATOM 1282 C C . TYR A 1 166 ? 18.832 4.661 4.445 1.00 82.94 166 TYR A C 1
ATOM 1284 O O . TYR A 1 166 ? 17.979 3.844 4.799 1.00 82.94 166 TYR A O 1
ATOM 1292 N N . ARG A 1 167 ? 19.416 5.470 5.327 1.00 74.19 167 ARG A N 1
ATOM 1293 C CA . ARG A 1 167 ? 19.028 5.483 6.730 1.00 74.19 167 ARG A CA 1
ATOM 1294 C C . ARG A 1 167 ? 19.153 6.871 7.338 1.00 74.19 167 ARG A C 1
ATOM 1296 O O . ARG A 1 167 ? 20.250 7.431 7.362 1.00 74.19 167 ARG A O 1
ATOM 1303 N N . GLY A 1 168 ? 18.059 7.351 7.923 1.00 67.69 168 GLY A N 1
ATOM 1304 C CA . GLY A 1 168 ? 18.028 8.524 8.791 1.00 67.69 168 GLY A CA 1
ATOM 1305 C C . GLY A 1 168 ? 17.715 8.128 10.235 1.00 67.69 168 GLY A C 1
ATOM 1306 O O . GLY A 1 168 ? 16.897 7.249 10.477 1.00 67.69 168 GLY A O 1
ATOM 1307 N N . GLY A 1 169 ? 18.382 8.756 11.208 1.00 66.69 169 GLY A N 1
ATOM 1308 C CA . GLY A 1 169 ? 18.089 8.549 12.635 1.00 66.69 169 GLY A CA 1
ATOM 1309 C C . GLY A 1 169 ? 19.143 7.807 13.462 1.00 66.69 169 GLY A C 1
ATOM 1310 O O . GLY A 1 169 ? 20.097 7.211 12.948 1.00 66.69 169 GLY A O 1
ATOM 1311 N N . LYS A 1 170 ? 18.998 7.869 14.794 1.00 59.91 170 LYS A N 1
ATOM 1312 C CA . LYS A 1 170 ? 19.974 7.346 15.770 1.00 59.91 170 LYS A CA 1
ATOM 1313 C C . LYS A 1 170 ? 19.582 5.931 16.248 1.00 59.91 170 LYS A C 1
ATOM 1315 O O . LYS A 1 170 ? 18.587 5.782 16.934 1.00 59.91 170 LYS A O 1
ATOM 1320 N N . ASN A 1 171 ? 20.447 4.936 16.000 1.00 57.44 171 ASN A N 1
ATOM 1321 C CA . ASN A 1 171 ? 20.483 3.593 16.633 1.00 57.44 171 ASN A CA 1
ATOM 1322 C C . ASN A 1 171 ? 19.382 2.532 16.334 1.00 57.44 171 ASN A C 1
ATOM 1324 O O . ASN A 1 171 ? 18.703 2.077 17.245 1.00 57.44 171 ASN A O 1
ATOM 1328 N N . SER A 1 172 ? 19.369 1.956 15.127 1.00 58.03 172 SER A N 1
ATOM 1329 C CA . SER A 1 172 ? 18.571 0.766 14.752 1.00 58.03 172 SER A CA 1
ATOM 1330 C C . SER A 1 172 ? 19.412 -0.485 14.443 1.00 58.03 172 SER A C 1
ATOM 1332 O O . SER A 1 172 ? 18.881 -1.532 14.092 1.00 58.03 172 SER A O 1
ATOM 1334 N N . GLY A 1 173 ? 20.747 -0.402 14.532 1.00 62.59 173 GLY A N 1
ATOM 1335 C CA . GLY A 1 173 ? 21.658 -1.515 14.211 1.00 62.59 173 GLY A CA 1
ATOM 1336 C C . GLY A 1 173 ? 21.821 -1.832 12.713 1.00 62.59 173 GLY A C 1
ATOM 1337 O O . GLY A 1 173 ? 22.766 -2.529 12.347 1.00 62.59 173 GLY A O 1
ATOM 1338 N N . LEU A 1 174 ? 20.979 -1.276 11.833 1.00 70.25 174 LEU A N 1
ATOM 1339 C CA . LEU A 1 174 ? 21.067 -1.444 10.378 1.00 70.25 174 LEU A CA 1
ATOM 1340 C C . LEU A 1 174 ? 22.040 -0.433 9.748 1.00 70.25 174 LEU A C 1
ATOM 1342 O O . LEU A 1 174 ? 22.083 0.736 10.145 1.00 70.25 174 LEU A O 1
ATOM 1346 N N . LYS A 1 175 ? 22.824 -0.876 8.757 1.00 74.62 175 LYS A N 1
ATOM 1347 C CA . LYS A 1 175 ? 23.779 -0.034 8.015 1.00 74.62 175 LYS A CA 1
ATOM 1348 C C . LYS A 1 175 ? 23.203 0.376 6.651 1.00 74.62 175 LYS A C 1
ATOM 1350 O O . LYS A 1 175 ? 22.557 -0.466 6.023 1.00 74.62 175 LYS A O 1
ATOM 1355 N N . PRO A 1 176 ? 23.447 1.617 6.187 1.00 82.69 176 PRO A N 1
ATOM 1356 C CA . PRO A 1 176 ? 23.209 1.986 4.795 1.00 82.69 176 PRO A CA 1
ATOM 1357 C C . PRO A 1 176 ? 24.025 1.111 3.840 1.00 82.69 176 PRO A C 1
ATOM 1359 O O . PRO A 1 176 ? 25.140 0.703 4.181 1.00 82.69 176 PRO A O 1
ATOM 1362 N N . GLY A 1 177 ? 23.492 0.856 2.647 1.00 83.75 177 GLY A N 1
ATOM 1363 C CA . GLY A 1 177 ? 24.185 0.089 1.613 1.00 83.75 177 GLY A CA 1
ATOM 1364 C C . GLY A 1 177 ? 23.262 -0.742 0.728 1.00 83.75 177 GLY A C 1
ATOM 1365 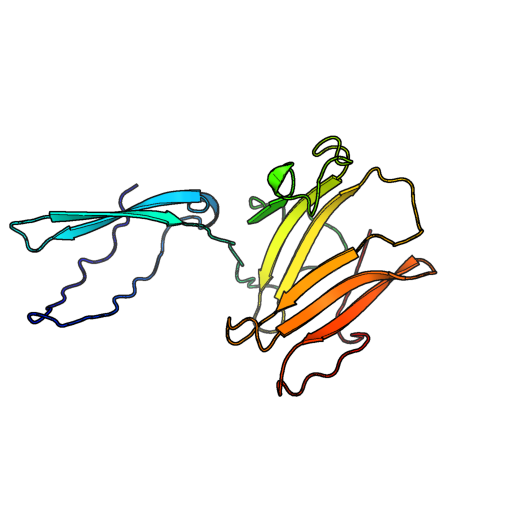O O . GLY A 1 177 ? 22.048 -0.770 0.915 1.00 83.75 177 GLY A O 1
ATOM 1366 N N . VAL A 1 178 ? 23.862 -1.434 -0.241 1.00 82.62 178 VAL A N 1
ATOM 1367 C CA . VAL A 1 178 ? 23.156 -2.370 -1.129 1.00 82.62 178 VAL A CA 1
ATOM 1368 C C . VAL A 1 178 ? 22.636 -3.561 -0.321 1.00 82.62 178 VAL A C 1
ATOM 1370 O O . VAL A 1 178 ? 23.393 -4.159 0.445 1.00 82.62 178 VAL A O 1
ATOM 1373 N N . ILE A 1 179 ? 21.364 -3.909 -0.513 1.00 80.94 179 ILE A N 1
ATOM 1374 C CA . ILE A 1 179 ? 20.741 -5.107 0.060 1.00 80.94 179 ILE A CA 1
ATOM 1375 C C . ILE A 1 179 ? 20.917 -6.246 -0.948 1.00 80.94 179 ILE A C 1
ATOM 1377 O O . ILE A 1 179 ? 20.435 -6.142 -2.074 1.00 80.94 179 ILE A O 1
ATOM 1381 N N . ASN A 1 180 ? 21.597 -7.325 -0.554 1.00 77.00 180 ASN A N 1
ATOM 1382 C CA . ASN A 1 180 ? 21.825 -8.491 -1.424 1.00 77.00 180 ASN A CA 1
ATOM 1383 C C . ASN A 1 180 ? 20.963 -9.698 -1.020 1.00 77.00 180 ASN A C 1
ATOM 1385 O O . ASN A 1 180 ? 20.899 -10.688 -1.740 1.00 77.00 180 ASN A O 1
ATOM 1389 N N . GLU A 1 181 ? 20.315 -9.631 0.143 1.00 70.56 181 GLU A N 1
ATOM 1390 C CA . GLU A 1 181 ? 19.587 -10.732 0.774 1.00 70.56 181 GLU A CA 1
ATOM 1391 C C . GLU A 1 181 ? 18.097 -10.788 0.387 1.00 70.56 181 GLU A C 1
ATOM 1393 O O . GLU A 1 181 ? 17.326 -11.502 1.026 1.00 70.56 181 GLU A O 1
ATOM 1398 N N . ALA A 1 182 ? 17.676 -10.042 -0.640 1.00 67.12 182 ALA A N 1
ATOM 1399 C CA . ALA A 1 182 ? 16.289 -9.979 -1.095 1.00 67.12 182 ALA A CA 1
ATOM 1400 C C . ALA A 1 182 ? 16.158 -10.489 -2.545 1.00 67.12 182 ALA A C 1
ATOM 1402 O O . ALA A 1 182 ? 16.881 -9.998 -3.416 1.00 67.12 182 ALA A O 1
ATOM 1403 N N . PRO A 1 183 ? 15.250 -11.443 -2.837 1.00 70.00 183 PRO A N 1
ATOM 1404 C CA . PRO A 1 183 ? 14.908 -11.778 -4.217 1.00 70.00 183 PRO A CA 1
ATOM 1405 C C . PRO A 1 183 ? 14.247 -10.565 -4.882 1.00 70.00 183 PRO A C 1
ATOM 1407 O O . PRO A 1 183 ? 13.395 -9.915 -4.276 1.00 70.00 183 PRO A O 1
ATOM 1410 N N . LEU A 1 184 ? 14.648 -10.248 -6.115 1.00 68.12 184 LEU A N 1
ATOM 1411 C CA . LEU A 1 184 ? 14.220 -9.032 -6.801 1.00 68.12 184 LEU A CA 1
ATOM 1412 C C . LEU A 1 184 ? 14.067 -9.248 -8.306 1.00 68.12 184 LEU A C 1
ATOM 1414 O O . LEU A 1 184 ? 14.968 -9.780 -8.953 1.00 68.12 184 LEU A O 1
ATOM 1418 N N . VAL A 1 185 ? 12.948 -8.773 -8.852 1.00 69.19 185 VAL A N 1
ATOM 1419 C CA . VAL A 1 185 ? 12.638 -8.782 -10.284 1.00 69.19 185 VAL A CA 1
ATOM 1420 C C . VAL A 1 185 ? 12.009 -7.437 -10.663 1.00 69.19 185 VAL A C 1
ATOM 1422 O O . VAL A 1 185 ? 11.092 -6.976 -9.989 1.00 69.19 185 VAL A O 1
ATOM 1425 N N . ILE A 1 186 ? 12.518 -6.816 -11.730 1.00 61.31 186 ILE A N 1
ATOM 1426 C CA . ILE A 1 186 ? 11.880 -5.710 -12.459 1.00 61.31 186 ILE A CA 1
ATOM 1427 C C . ILE A 1 186 ? 11.726 -6.202 -13.901 1.00 61.31 186 ILE A C 1
ATOM 1429 O O . ILE A 1 186 ? 12.703 -6.696 -14.470 1.00 61.31 186 ILE A O 1
ATOM 1433 N N . THR A 1 187 ? 10.523 -6.103 -14.464 1.00 60.59 187 THR A N 1
ATOM 1434 C CA . THR A 1 187 ? 10.182 -6.537 -15.832 1.00 60.59 187 THR A CA 1
ATOM 1435 C C . THR A 1 187 ? 9.463 -5.447 -16.589 1.00 60.59 187 THR A C 1
ATOM 1437 O O . THR A 1 187 ? 8.605 -4.802 -15.946 1.00 60.59 187 THR A O 1
#